Protein AF-A0AB33T495-F1 (afdb_monomer_lite)

Sequence (242 aa):
MSDLREGLLFPNLLTRSERRELDREPEPRFLYQSMGAGWQSTAIALLAAQGVIEKPRFAVCRGTGTVRKVGAPPQGVWARSYVGFSADEMGRISPSRVSYAFDTFPLVGRDQNGEVVPPDLSMSRHDCGEYNTRHGFPEVMKSACIGCPWHSDAEWIRIKQDERQWQQVVDLDRSIRNTPGLDNEAFLHKSRIPIEDVTFESADDVERPSCSPYGCRSGLDTDSVAPPSLFDDDWIDLEETA

Secondary structure (DSSP, 8-state):
--STTTSSS-TTPPPHHHHHHHTTSPPPSEEEEE---SHHHHHHHHHHHTTSSPPPSEEE----S------PPPTT--EEEE----GGGGGG----SSTTEEEEETTTTEETTS-B-SS-----HHHHHHHHHHTT---------TT-TT--HHHHHHHHTSHHHHHHHHHHHHHHTT-TT-SS---SSTT-S-TTTPPP--SS-------BTTB---S--GGG-PPPPTT-----------

Radius of gyration: 20.99 Å; chains: 1; bounding box: 47×60×54 Å

Structure (mmCIF, N/CA/C/O backbone):
data_AF-A0AB33T495-F1
#
_entry.id   AF-A0AB33T495-F1
#
loop_
_atom_site.group_PDB
_atom_site.id
_atom_site.type_symbol
_atom_site.label_atom_id
_atom_site.label_alt_id
_atom_site.label_comp_id
_atom_site.label_asym_id
_atom_site.label_entity_id
_atom_site.label_seq_id
_atom_site.pdbx_PDB_ins_code
_atom_site.Cartn_x
_atom_site.Cartn_y
_atom_site.Cartn_z
_atom_site.occupancy
_atom_site.B_iso_or_equiv
_atom_site.auth_seq_id
_atom_site.auth_comp_id
_atom_site.auth_asym_id
_atom_site.auth_atom_id
_atom_site.pdbx_PDB_model_num
ATOM 1 N N . MET A 1 1 ? -13.595 -21.031 19.836 1.00 42.34 1 MET A N 1
ATOM 2 C CA . MET A 1 1 ? -12.630 -19.903 19.877 1.00 42.34 1 MET A CA 1
ATOM 3 C C . MET A 1 1 ? -11.335 -20.310 20.601 1.00 42.34 1 MET A C 1
ATOM 5 O O . MET A 1 1 ? -10.799 -19.507 21.349 1.00 42.34 1 MET A O 1
ATOM 9 N N . SER A 1 2 ? -10.844 -21.544 20.406 1.00 42.00 2 SER A N 1
ATOM 10 C CA . SER A 1 2 ? -9.659 -22.079 21.113 1.00 42.00 2 SER A CA 1
ATOM 11 C C . SER A 1 2 ? -8.418 -22.190 20.219 1.00 42.00 2 SER A C 1
ATOM 13 O O . SER A 1 2 ? -7.329 -22.369 20.734 1.00 42.00 2 SER A O 1
ATOM 15 N N . ASP A 1 3 ? -8.570 -22.045 18.901 1.00 46.25 3 ASP A N 1
ATOM 16 C CA . ASP A 1 3 ? -7.532 -22.435 17.932 1.00 46.25 3 ASP A CA 1
ATOM 17 C C . ASP A 1 3 ? -6.619 -21.278 17.481 1.00 46.25 3 ASP A C 1
ATOM 19 O O . ASP A 1 3 ? -5.512 -21.490 17.008 1.00 46.25 3 ASP A O 1
ATOM 23 N N . LEU A 1 4 ? -7.048 -20.019 17.652 1.00 49.34 4 LEU A N 1
ATOM 24 C CA . LEU A 1 4 ? -6.297 -18.847 17.160 1.00 49.34 4 LEU A CA 1
ATOM 25 C C . LEU A 1 4 ? -5.090 -18.469 18.036 1.00 49.34 4 LEU A C 1
ATOM 27 O O . LEU A 1 4 ? -4.266 -17.663 17.617 1.00 49.34 4 LEU A O 1
ATOM 31 N N . ARG A 1 5 ? -5.001 -19.007 19.261 1.00 49.22 5 ARG A N 1
ATOM 32 C CA . ARG A 1 5 ? -3.935 -18.679 20.225 1.00 49.22 5 ARG A CA 1
ATOM 33 C C . ARG A 1 5 ? -2.809 -19.712 20.268 1.00 49.22 5 ARG A C 1
ATOM 35 O O . ARG A 1 5 ? -1.708 -19.356 20.668 1.00 49.22 5 ARG A O 1
ATOM 42 N N . GLU A 1 6 ? -3.059 -20.961 19.874 1.00 46.94 6 GLU A N 1
ATOM 43 C CA . GLU A 1 6 ? -2.109 -22.061 20.114 1.00 46.94 6 GLU A CA 1
ATOM 44 C C . GLU A 1 6 ? -1.103 -22.289 18.971 1.00 46.94 6 GLU A C 1
ATOM 46 O O . GLU A 1 6 ? -0.092 -22.957 19.167 1.00 46.94 6 GLU A O 1
ATOM 51 N N . GLY A 1 7 ? -1.295 -21.655 17.809 1.00 47.47 7 GLY A N 1
ATOM 52 C CA . GLY A 1 7 ? -0.350 -21.678 16.688 1.00 47.47 7 GLY A CA 1
ATOM 53 C C . GLY A 1 7 ? 0.390 -20.351 16.500 1.00 47.47 7 GLY A C 1
ATOM 54 O O . GLY A 1 7 ? 0.122 -19.666 15.522 1.00 47.47 7 GLY A O 1
ATOM 55 N N . LEU A 1 8 ? 1.255 -19.976 17.453 1.00 49.53 8 LEU A N 1
ATOM 56 C CA . LEU A 1 8 ? 2.288 -18.908 17.437 1.00 49.53 8 LEU A CA 1
ATOM 57 C C . LEU A 1 8 ? 2.390 -17.997 16.182 1.00 49.53 8 LEU A C 1
ATOM 59 O O . LEU A 1 8 ? 3.425 -17.946 15.523 1.00 49.53 8 LEU A O 1
ATOM 63 N N . LEU A 1 9 ? 1.351 -17.221 15.877 1.00 54.88 9 LEU A N 1
ATOM 64 C CA . LEU A 1 9 ? 1.445 -16.071 14.966 1.00 54.88 9 LEU A CA 1
ATOM 65 C C . LEU A 1 9 ? 1.107 -14.762 15.681 1.00 54.88 9 LEU A C 1
ATOM 67 O O . LEU A 1 9 ? 1.704 -13.737 15.386 1.00 54.88 9 LEU A O 1
ATOM 71 N N . PHE A 1 10 ? 0.212 -14.802 16.673 1.00 60.72 10 PHE A N 1
ATOM 72 C CA . PHE A 1 10 ? -0.240 -13.611 17.397 1.00 60.72 10 PHE A CA 1
ATOM 73 C C . PHE A 1 10 ? -0.257 -13.862 18.913 1.00 60.72 10 PHE A C 1
ATOM 75 O O . PHE A 1 10 ? -1.333 -14.010 19.502 1.00 60.72 10 PHE A O 1
ATOM 82 N N . PRO A 1 11 ? 0.919 -13.932 19.573 1.00 54.28 11 PRO A N 1
ATOM 83 C CA . PRO A 1 11 ? 1.002 -14.165 21.019 1.00 54.28 11 PRO A CA 1
ATOM 84 C C . PRO A 1 11 ? 0.310 -13.063 21.845 1.00 54.28 11 PRO A C 1
ATOM 86 O O . PRO A 1 11 ? -0.098 -13.316 22.975 1.00 54.28 11 PRO A O 1
ATOM 89 N N . ASN A 1 12 ? 0.103 -11.878 21.256 1.00 61.62 12 ASN A N 1
ATOM 90 C CA . ASN A 1 12 ? -0.454 -10.684 21.902 1.00 61.62 12 ASN A CA 1
ATOM 91 C C . ASN A 1 12 ? -1.895 -10.362 21.453 1.00 61.62 12 ASN A C 1
ATOM 93 O O . ASN A 1 12 ? -2.289 -9.202 21.342 1.00 61.62 12 ASN A O 1
ATOM 97 N N . LEU A 1 13 ? -2.696 -11.385 21.143 1.00 69.19 13 LEU A N 1
ATOM 98 C CA . LEU A 1 13 ? -4.107 -11.211 20.789 1.00 69.19 13 LEU A CA 1
ATOM 99 C C . LEU A 1 13 ? -4.915 -10.650 21.969 1.00 69.19 13 LEU A C 1
ATOM 101 O O . LEU A 1 13 ? -4.995 -11.282 23.027 1.00 69.19 13 LEU A O 1
ATOM 105 N N . LEU A 1 14 ? -5.597 -9.527 21.729 1.00 68.19 14 LEU A N 1
ATOM 106 C CA . LEU A 1 14 ? -6.443 -8.851 22.710 1.00 68.19 14 LEU A CA 1
ATOM 107 C C . LEU A 1 14 ? -7.395 -9.805 23.447 1.00 68.19 14 LEU A C 1
ATOM 109 O O . LEU A 1 14 ? -8.060 -10.677 22.873 1.00 68.19 14 LEU A O 1
ATOM 113 N N . THR A 1 15 ? -7.508 -9.592 24.748 1.00 72.50 15 THR A N 1
ATOM 114 C CA . THR A 1 15 ? -8.570 -10.119 25.595 1.00 72.50 15 THR A CA 1
ATOM 115 C C . THR A 1 15 ? -9.914 -9.463 25.259 1.00 72.50 15 THR A C 1
ATOM 117 O O . THR A 1 15 ? -10.008 -8.404 24.637 1.00 72.50 15 THR A O 1
ATOM 120 N N . ARG A 1 16 ? -11.013 -10.093 25.697 1.00 64.75 16 ARG A N 1
ATOM 121 C CA . ARG A 1 16 ? -12.366 -9.532 25.526 1.00 64.75 16 ARG A CA 1
ATOM 122 C C . ARG A 1 16 ? -12.553 -8.193 26.250 1.00 64.75 16 ARG A C 1
ATOM 124 O O . ARG A 1 16 ? -13.390 -7.408 25.819 1.00 64.75 16 ARG A O 1
ATOM 131 N N . SER A 1 17 ? -11.843 -7.964 27.354 1.00 67.44 17 SER A N 1
ATOM 132 C CA . SER A 1 17 ? -11.887 -6.707 28.110 1.00 67.44 17 SER A CA 1
ATOM 133 C C . SER A 1 17 ? -11.176 -5.585 27.368 1.00 67.44 17 SER A C 1
ATOM 135 O O . SER A 1 17 ? -11.784 -4.539 27.187 1.00 67.44 17 SER A O 1
ATOM 137 N N . GLU A 1 18 ? -9.968 -5.834 2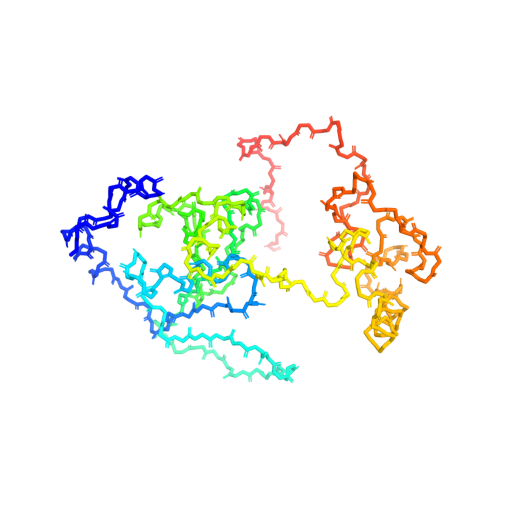6.856 1.00 70.25 18 GLU A N 1
ATOM 138 C CA . GLU A 1 18 ? -9.209 -4.836 26.086 1.00 70.25 18 GLU A CA 1
ATOM 139 C C . GLU A 1 18 ? -9.966 -4.424 24.814 1.00 70.25 18 GLU A C 1
ATOM 141 O O . GLU A 1 18 ? -10.027 -3.246 24.476 1.00 70.25 18 GLU A O 1
ATOM 146 N N . ARG A 1 19 ? -10.658 -5.368 24.157 1.00 67.25 19 ARG A N 1
ATOM 147 C CA . ARG A 1 19 ? -11.560 -5.043 23.037 1.00 67.25 19 ARG A CA 1
ATOM 148 C C . ARG A 1 19 ? -12.667 -4.064 23.407 1.00 67.25 19 ARG A C 1
ATOM 150 O O . ARG A 1 19 ? -12.904 -3.113 22.681 1.00 67.25 19 ARG A O 1
ATOM 157 N N . ARG A 1 20 ? -13.323 -4.281 24.549 1.00 64.31 20 ARG A N 1
ATOM 158 C CA . ARG A 1 20 ? -14.403 -3.402 25.019 1.00 64.31 20 ARG A CA 1
ATOM 159 C C . ARG A 1 20 ? -13.916 -2.007 25.402 1.00 64.31 20 ARG A C 1
ATOM 161 O O . ARG A 1 20 ? -14.738 -1.099 25.464 1.00 64.31 20 ARG A O 1
ATOM 168 N N . GLU A 1 21 ? -12.641 -1.851 25.749 1.00 66.69 21 GLU A N 1
ATOM 169 C CA . GLU A 1 21 ? -12.050 -0.541 26.032 1.00 66.69 21 GLU A CA 1
ATOM 170 C C . GLU A 1 21 ? -11.756 0.224 24.742 1.00 66.69 21 GLU A C 1
ATOM 172 O O . GLU A 1 21 ? -12.126 1.392 24.666 1.00 66.69 21 GLU A O 1
ATOM 177 N N . LEU A 1 22 ? -11.225 -0.444 23.711 1.00 62.78 22 LEU A N 1
ATOM 178 C CA . LEU A 1 22 ? -11.068 0.139 22.370 1.00 62.78 22 LEU A CA 1
ATOM 179 C C . LEU A 1 22 ? -12.414 0.555 21.753 1.00 62.78 22 LEU A C 1
ATOM 181 O O . LEU A 1 22 ? -12.508 1.629 21.170 1.00 62.78 22 LEU A O 1
ATOM 185 N N . ASP A 1 23 ? -13.482 -0.225 21.966 1.00 61.22 23 ASP A N 1
ATOM 186 C CA . ASP A 1 23 ? -14.845 0.109 21.509 1.00 61.22 23 ASP A CA 1
ATOM 187 C C . ASP A 1 23 ? -15.408 1.419 22.128 1.00 61.22 23 ASP A C 1
ATOM 189 O O . ASP A 1 23 ? -16.484 1.877 21.740 1.00 61.22 23 ASP A O 1
ATOM 193 N N . ARG A 1 24 ? -14.745 2.013 23.137 1.00 64.56 24 ARG A N 1
ATOM 194 C CA . ARG A 1 24 ? -15.162 3.287 23.763 1.00 64.56 24 ARG A CA 1
ATOM 195 C C . ARG A 1 24 ? -14.533 4.518 23.121 1.00 64.56 24 ARG A C 1
ATOM 197 O O . ARG A 1 24 ? -14.963 5.631 23.434 1.00 64.56 24 ARG A O 1
ATOM 204 N N . GLU A 1 25 ? -13.517 4.345 22.284 1.00 66.25 25 GLU A N 1
ATOM 205 C CA . GLU A 1 25 ? -12.904 5.456 21.568 1.00 66.25 25 GLU A CA 1
ATOM 206 C C . GLU A 1 25 ? -13.891 6.076 20.568 1.00 66.25 25 GLU A C 1
ATOM 208 O O . GLU A 1 25 ? -14.800 5.398 20.081 1.00 66.25 25 GLU A O 1
ATOM 213 N N . PRO A 1 26 ? -13.762 7.380 20.256 1.00 66.38 26 PRO A N 1
ATOM 214 C CA . PRO A 1 26 ? -14.581 7.993 19.222 1.00 66.38 26 PRO A CA 1
ATOM 215 C C . PRO A 1 26 ? -14.420 7.219 17.910 1.00 66.38 26 PRO A C 1
ATOM 217 O O . PRO A 1 26 ? -13.325 7.092 17.371 1.00 66.38 26 PRO A O 1
ATOM 220 N N . GLU A 1 27 ? -15.531 6.695 17.403 1.00 68.19 27 GLU A N 1
ATOM 221 C CA . GLU A 1 27 ? -15.542 5.843 16.220 1.00 68.19 27 GLU A CA 1
ATOM 222 C C . GLU A 1 27 ? -15.464 6.660 14.922 1.00 68.19 27 GLU A C 1
ATOM 224 O O . GLU A 1 27 ? -16.145 7.687 14.785 1.00 68.19 27 GLU A O 1
ATOM 229 N N . PRO A 1 28 ? -14.705 6.192 13.915 1.00 77.88 28 PRO A N 1
ATOM 230 C CA . PRO A 1 28 ? -14.766 6.785 12.593 1.00 77.88 28 PRO A CA 1
ATOM 231 C C . PRO A 1 28 ? -16.162 6.600 12.003 1.00 77.88 28 PRO A C 1
ATOM 233 O O . PRO A 1 28 ? -16.794 5.542 12.113 1.00 77.88 28 PRO A O 1
ATOM 236 N N . ARG A 1 29 ? -16.630 7.603 11.252 1.00 78.06 29 ARG A N 1
ATOM 237 C CA . ARG A 1 29 ? -17.853 7.417 10.459 1.00 78.06 29 ARG A CA 1
ATOM 238 C C . ARG A 1 29 ? -17.637 6.345 9.390 1.00 78.06 29 ARG A C 1
ATOM 240 O O . ARG A 1 29 ? -18.539 5.555 9.108 1.00 78.06 29 ARG A O 1
ATOM 247 N N . PHE A 1 30 ? -16.430 6.299 8.833 1.00 81.19 30 PHE A N 1
ATOM 248 C CA . PHE A 1 30 ? -16.035 5.350 7.802 1.00 81.19 30 PHE A CA 1
ATOM 249 C C . PHE A 1 30 ? -14.740 4.651 8.207 1.00 81.19 30 PHE A C 1
ATOM 251 O O . PHE A 1 30 ? -13.707 5.303 8.285 1.00 81.19 30 PHE A O 1
ATOM 258 N N . LEU A 1 31 ? -14.788 3.336 8.420 1.00 83.62 31 LEU A N 1
ATOM 259 C CA . LEU A 1 31 ? -13.595 2.493 8.409 1.00 83.62 31 LEU A CA 1
ATOM 260 C C . LEU A 1 31 ? -13.515 1.814 7.048 1.00 83.62 31 LEU A C 1
ATOM 262 O O . LEU A 1 31 ? -14.438 1.081 6.670 1.00 83.62 31 LEU A O 1
ATOM 266 N N . TYR A 1 32 ? -12.433 2.059 6.319 1.00 87.25 32 TYR A N 1
ATOM 267 C CA . TYR A 1 32 ? -12.223 1.457 5.014 1.00 87.25 32 TYR A CA 1
ATOM 268 C C . TYR A 1 32 ? -10.844 0.826 4.877 1.00 87.25 32 TYR A C 1
ATOM 270 O O . TYR A 1 32 ? -9.890 1.214 5.540 1.00 87.25 32 TYR A O 1
ATOM 278 N N . GLN A 1 33 ? -10.752 -0.158 3.990 1.00 82.69 33 GLN A N 1
ATOM 279 C CA . GLN A 1 33 ? -9.495 -0.777 3.598 1.00 82.69 33 GLN A CA 1
ATOM 280 C C . GLN A 1 33 ? -9.180 -0.426 2.144 1.00 82.69 33 GLN A C 1
ATOM 282 O O . GLN A 1 33 ? -10.019 -0.612 1.254 1.00 82.69 33 GLN A O 1
ATOM 287 N N . SER A 1 34 ? -7.958 0.050 1.899 1.00 73.00 34 SER A N 1
ATOM 288 C CA . SER A 1 34 ? -7.421 0.154 0.541 1.00 73.00 34 SER A CA 1
ATOM 289 C C . SER A 1 34 ? -6.997 -1.234 0.053 1.00 73.00 34 SER A C 1
ATOM 291 O O . SER A 1 34 ? -6.164 -1.894 0.678 1.00 73.00 34 SER A O 1
ATOM 293 N N . MET A 1 35 ? -7.587 -1.703 -1.048 1.00 69.69 35 MET A N 1
ATOM 294 C CA . MET A 1 35 ? -7.341 -3.041 -1.585 1.00 69.69 35 MET A CA 1
ATOM 295 C C . MET A 1 35 ? -6.572 -2.963 -2.905 1.00 69.69 35 MET A C 1
ATOM 297 O O . MET A 1 35 ? -7.146 -2.705 -3.962 1.00 69.69 35 MET A O 1
ATOM 301 N N . GLY A 1 36 ? -5.269 -3.247 -2.843 1.00 65.38 36 GLY A N 1
ATOM 302 C CA . GLY A 1 36 ? -4.426 -3.471 -4.023 1.00 65.38 36 GLY A CA 1
ATOM 303 C C . GLY A 1 36 ? -4.445 -4.919 -4.535 1.00 65.38 36 GLY A C 1
ATOM 304 O O . GLY A 1 36 ? -3.927 -5.177 -5.615 1.00 65.38 36 GLY A O 1
ATOM 305 N N . ALA A 1 37 ? -5.034 -5.855 -3.775 1.00 63.69 37 ALA A N 1
ATOM 306 C CA . ALA A 1 37 ? -4.973 -7.310 -3.993 1.00 63.69 37 ALA A CA 1
ATOM 307 C C . ALA A 1 37 ? -3.557 -7.921 -3.890 1.00 63.69 37 ALA A C 1
ATOM 309 O O . ALA A 1 37 ? -3.298 -8.993 -4.426 1.00 63.69 37 ALA A O 1
ATOM 310 N N . GLY A 1 38 ? -2.653 -7.253 -3.167 1.00 78.31 38 GLY A N 1
ATOM 311 C CA . GLY A 1 38 ? -1.322 -7.758 -2.826 1.00 78.31 38 GLY A CA 1
ATOM 312 C C . GLY A 1 38 ? -1.309 -8.567 -1.528 1.00 78.31 38 GLY A C 1
ATOM 313 O O . GLY A 1 38 ? -2.314 -8.622 -0.807 1.00 78.31 38 GLY A O 1
ATOM 314 N N . TRP A 1 39 ? -0.152 -9.160 -1.204 1.00 83.69 39 TRP A N 1
ATOM 315 C CA . TRP A 1 39 ? 0.058 -9.977 0.002 1.00 83.69 39 TRP A CA 1
ATOM 316 C C . TRP A 1 39 ? -0.450 -9.298 1.278 1.00 83.69 39 TRP A C 1
ATOM 318 O O . TRP A 1 39 ? -1.238 -9.877 2.019 1.00 83.69 39 TRP A O 1
ATOM 328 N N . GLN A 1 40 ? -0.070 -8.041 1.494 1.00 89.19 40 GLN A N 1
ATOM 329 C CA . GLN A 1 40 ? -0.407 -7.293 2.706 1.00 89.19 40 GLN A CA 1
ATOM 330 C C . GLN A 1 40 ? -1.907 -6.978 2.802 1.00 89.19 40 GLN A C 1
ATOM 332 O O . GLN A 1 40 ? -2.535 -7.227 3.828 1.00 89.19 40 GLN A O 1
ATOM 337 N N . SER A 1 41 ? -2.530 -6.498 1.718 1.00 88.50 41 SER A N 1
ATOM 338 C CA . SER A 1 41 ? -3.979 -6.236 1.715 1.00 88.50 41 SER A CA 1
ATOM 339 C C . SER A 1 41 ? -4.805 -7.514 1.904 1.00 88.50 41 SER A C 1
ATOM 341 O O . SER A 1 41 ? -5.843 -7.486 2.563 1.00 88.50 41 SER A O 1
ATOM 343 N N . THR A 1 42 ? -4.327 -8.643 1.374 1.00 87.69 42 THR A N 1
ATOM 344 C CA . THR A 1 42 ? -4.974 -9.947 1.567 1.00 87.69 42 THR A CA 1
ATOM 345 C C . THR A 1 42 ? -4.849 -10.409 3.017 1.00 87.69 42 THR A C 1
ATOM 347 O O . THR A 1 42 ? -5.846 -10.832 3.598 1.00 87.69 42 THR A O 1
ATOM 350 N N . ALA A 1 43 ? -3.681 -10.221 3.640 1.00 91.25 43 ALA A N 1
ATOM 351 C CA . ALA A 1 43 ? -3.474 -10.543 5.049 1.00 91.25 43 ALA A CA 1
ATOM 352 C C . ALA A 1 43 ? -4.419 -9.739 5.955 1.00 91.25 43 ALA A C 1
ATOM 354 O O . ALA A 1 43 ? -5.120 -10.328 6.773 1.00 91.25 43 ALA A O 1
ATOM 355 N N . ILE A 1 44 ? -4.535 -8.420 5.752 1.00 91.44 44 ILE A N 1
ATOM 356 C CA . ILE A 1 44 ? -5.498 -7.576 6.488 1.00 91.44 44 ILE A CA 1
ATOM 357 C C . ILE A 1 44 ? -6.935 -8.081 6.295 1.00 91.44 44 ILE A C 1
ATOM 359 O O . ILE A 1 44 ? -7.688 -8.174 7.264 1.00 91.44 44 ILE A O 1
ATOM 363 N N . ALA A 1 45 ? -7.323 -8.451 5.071 1.00 89.44 45 ALA A N 1
ATOM 364 C CA . ALA A 1 45 ? -8.671 -8.952 4.801 1.00 89.44 45 ALA A CA 1
ATOM 365 C C . ALA A 1 45 ? -8.957 -10.277 5.536 1.00 89.44 45 ALA A C 1
ATOM 367 O O . ALA A 1 45 ? -10.040 -10.448 6.100 1.00 89.44 45 ALA A O 1
ATOM 368 N N . LEU A 1 46 ? -7.985 -11.192 5.574 1.00 90.00 46 LEU A N 1
ATOM 369 C CA . LEU A 1 46 ? -8.076 -12.455 6.310 1.00 90.00 46 LEU A CA 1
ATOM 370 C C . LEU A 1 46 ? -8.122 -12.233 7.828 1.00 90.00 46 LEU A C 1
ATOM 372 O O . LEU A 1 46 ? -8.994 -12.792 8.495 1.00 90.00 46 LEU A O 1
ATOM 376 N N . LEU A 1 47 ? -7.268 -11.356 8.360 1.00 91.75 47 LEU A N 1
ATOM 377 C CA . LEU A 1 47 ? -7.264 -10.967 9.774 1.00 91.75 47 LEU A CA 1
ATOM 378 C C . LEU A 1 47 ? -8.617 -10.381 10.193 1.00 91.75 47 LEU A C 1
ATOM 380 O O . LEU A 1 47 ? -9.163 -10.746 11.235 1.00 91.75 47 LEU A O 1
ATOM 384 N N . ALA A 1 48 ? -9.195 -9.509 9.365 1.00 90.38 48 ALA A N 1
ATOM 385 C CA . ALA A 1 48 ? -10.520 -8.942 9.590 1.00 90.38 48 ALA A CA 1
ATOM 386 C C . ALA A 1 48 ? -11.628 -10.007 9.510 1.00 90.38 48 ALA A C 1
ATOM 388 O O . ALA A 1 48 ? -12.541 -10.017 10.337 1.00 90.38 48 ALA A O 1
ATOM 389 N N . ALA A 1 49 ? -11.552 -10.933 8.548 1.00 86.75 49 ALA A N 1
ATOM 390 C CA . ALA A 1 49 ? -12.523 -12.019 8.394 1.00 86.75 49 ALA A CA 1
ATOM 391 C C . ALA A 1 49 ? -12.513 -12.996 9.582 1.00 86.75 49 ALA A C 1
ATOM 393 O O . ALA A 1 49 ? -13.565 -13.494 9.981 1.00 86.75 49 ALA A O 1
ATOM 394 N N . GLN A 1 50 ? -11.343 -13.225 10.179 1.00 87.06 50 GLN A N 1
ATOM 395 C CA . GLN A 1 50 ? -11.173 -14.020 11.399 1.00 87.06 50 GLN A CA 1
ATOM 396 C C . GLN A 1 50 ? -11.490 -13.236 12.675 1.00 87.06 50 GLN A C 1
ATOM 398 O O . GLN A 1 50 ? -11.501 -13.797 13.772 1.00 87.06 50 GLN A O 1
ATOM 403 N N . GLY A 1 51 ? -11.751 -11.935 12.536 1.00 86.00 51 GLY A N 1
ATOM 404 C CA . GLY A 1 51 ? -12.014 -11.036 13.640 1.00 86.00 51 GLY A CA 1
ATOM 405 C C . GLY A 1 51 ? -10.812 -10.872 14.555 1.00 86.00 51 GLY A C 1
ATOM 406 O O . GLY A 1 51 ? -11.033 -10.737 15.752 1.00 86.00 51 GLY A O 1
ATOM 407 N N . VAL A 1 52 ? -9.577 -10.914 14.037 1.00 87.19 52 VAL A N 1
ATOM 408 C CA . VAL A 1 52 ? -8.332 -10.550 14.747 1.00 87.19 52 VAL A CA 1
ATOM 409 C C . VAL A 1 52 ? -8.215 -9.029 14.873 1.00 87.19 52 VAL A C 1
ATOM 411 O O . VAL A 1 52 ? -7.914 -8.530 15.956 1.00 87.19 52 VAL A O 1
ATOM 414 N N . ILE A 1 53 ? -8.559 -8.311 13.805 1.00 88.69 53 ILE A N 1
ATOM 415 C CA . ILE A 1 53 ? -8.697 -6.848 13.762 1.00 88.69 53 ILE A CA 1
ATOM 416 C C . ILE A 1 53 ? -10.162 -6.455 13.521 1.00 88.69 53 ILE A C 1
ATOM 418 O O . ILE A 1 53 ? -10.991 -7.314 13.199 1.00 88.69 53 ILE A O 1
ATOM 422 N N . GLU A 1 54 ? -10.490 -5.171 13.689 1.00 87.62 54 GLU A N 1
ATOM 423 C CA . GLU A 1 54 ? -11.821 -4.647 13.365 1.00 87.62 54 GLU A CA 1
ATOM 424 C C . GLU A 1 54 ? -12.132 -4.889 11.882 1.00 87.62 54 GLU A C 1
ATOM 426 O O . GLU A 1 54 ? -11.277 -4.752 11.006 1.00 87.62 54 GLU A O 1
ATOM 431 N N . LYS A 1 55 ? -13.369 -5.279 11.574 1.00 87.81 55 LYS A N 1
ATOM 432 C CA . LYS A 1 55 ? -13.763 -5.505 10.188 1.00 87.81 55 LYS A CA 1
ATOM 433 C C . LYS A 1 55 ? -14.027 -4.159 9.504 1.00 87.81 55 LYS A C 1
ATOM 435 O O . LYS A 1 55 ? -14.940 -3.454 9.935 1.00 87.81 55 LYS A O 1
ATOM 440 N N . PRO A 1 56 ? -13.330 -3.822 8.402 1.00 86.69 56 PRO A N 1
ATOM 441 C CA . PRO A 1 56 ? -13.620 -2.598 7.675 1.00 86.69 56 PRO A CA 1
ATOM 442 C C . PRO A 1 56 ? -15.046 -2.622 7.119 1.00 86.69 56 PRO A C 1
ATOM 444 O O . PRO A 1 56 ? -15.531 -3.644 6.625 1.00 86.69 56 PRO A O 1
ATOM 447 N N . ARG A 1 57 ? -15.729 -1.476 7.199 1.00 85.06 57 ARG A N 1
ATOM 448 C CA . ARG A 1 57 ? -17.103 -1.309 6.694 1.00 85.06 57 ARG A CA 1
ATOM 449 C C . ARG A 1 57 ? -17.130 -1.202 5.174 1.00 85.06 57 ARG A C 1
ATOM 451 O O . ARG A 1 57 ? -18.105 -1.603 4.544 1.00 85.06 57 ARG A O 1
ATOM 458 N N . PHE A 1 58 ? -16.057 -0.668 4.598 1.00 83.00 58 PHE A N 1
ATOM 459 C CA . PHE A 1 58 ? -15.908 -0.460 3.164 1.00 83.00 58 PHE A CA 1
ATOM 460 C C . PHE A 1 58 ? -14.559 -1.001 2.686 1.00 83.00 58 PHE A C 1
ATOM 462 O O . PHE A 1 58 ? -13.553 -0.902 3.382 1.00 83.00 58 PHE A O 1
ATOM 469 N N . ALA A 1 59 ? -14.522 -1.541 1.475 1.00 78.19 59 ALA A N 1
ATOM 470 C CA . ALA A 1 59 ? -13.283 -1.883 0.789 1.00 78.19 59 ALA A CA 1
ATOM 471 C C . ALA A 1 59 ? -13.260 -1.129 -0.539 1.00 78.19 59 ALA A C 1
ATOM 473 O O . ALA A 1 59 ? -14.231 -1.182 -1.298 1.00 78.19 59 ALA A O 1
ATOM 474 N N . VAL A 1 60 ? -12.178 -0.401 -0.804 1.00 71.31 60 VAL A N 1
ATOM 475 C CA . VAL A 1 60 ? -12.018 0.346 -2.053 1.00 71.31 60 VAL A CA 1
ATOM 476 C C . VAL A 1 60 ? -11.145 -0.479 -2.990 1.00 71.31 60 VAL A C 1
ATOM 478 O O . VAL A 1 60 ? -9.944 -0.615 -2.769 1.00 71.31 60 VAL A O 1
ATOM 481 N N . CYS A 1 61 ? -11.765 -1.022 -4.039 1.00 64.62 61 CYS A N 1
ATOM 482 C CA . CYS A 1 61 ? -11.109 -1.773 -5.108 1.00 64.62 61 CYS A CA 1
ATOM 483 C C . CYS A 1 61 ? -11.349 -1.050 -6.439 1.00 64.62 61 CYS A C 1
ATOM 485 O O . CYS A 1 61 ? -12.497 -0.750 -6.752 1.00 64.62 61 CYS A O 1
ATOM 487 N N . ARG A 1 62 ? -10.297 -0.839 -7.244 1.00 58.50 62 ARG A N 1
ATOM 488 C CA . ARG A 1 62 ? -10.360 -0.268 -8.609 1.00 58.50 62 ARG A CA 1
ATOM 489 C C . ARG A 1 62 ? -11.050 1.105 -8.713 1.00 58.50 62 ARG A C 1
ATOM 491 O O . ARG A 1 62 ? -12.260 1.211 -8.894 1.00 58.50 62 ARG A O 1
ATOM 498 N N . GLY A 1 63 ? -10.254 2.174 -8.713 1.00 61.22 63 GLY A N 1
ATOM 499 C CA . GLY A 1 63 ? -10.737 3.504 -9.094 1.00 61.22 63 GLY A CA 1
ATOM 500 C C . GLY A 1 63 ? -11.048 3.596 -10.593 1.00 61.22 63 GLY A C 1
ATOM 501 O O . GLY A 1 63 ? -10.360 3.000 -11.416 1.00 61.22 63 GLY A O 1
ATOM 502 N N . THR A 1 64 ? -12.052 4.388 -10.966 1.00 64.94 64 THR A N 1
ATOM 503 C CA . THR A 1 64 ? -12.396 4.681 -12.374 1.00 64.94 64 THR A CA 1
ATOM 504 C C . THR A 1 64 ? -11.484 5.740 -13.011 1.00 64.94 64 THR A C 1
ATOM 506 O O . THR A 1 64 ? -11.760 6.212 -14.110 1.00 64.94 64 THR A O 1
ATOM 509 N N . GLY A 1 65 ? -10.439 6.186 -12.301 1.00 61.19 65 GLY A N 1
ATOM 510 C CA . GLY A 1 65 ? -9.527 7.255 -12.729 1.00 61.19 65 GLY A CA 1
ATOM 511 C C . GLY A 1 65 ? -10.151 8.656 -12.778 1.00 61.19 65 GLY A C 1
ATOM 512 O O . GLY A 1 65 ? -9.460 9.627 -13.063 1.00 61.19 65 GLY A O 1
ATOM 513 N N . THR A 1 66 ? -11.448 8.797 -12.486 1.00 67.00 66 THR A N 1
ATOM 514 C CA . THR A 1 66 ? -12.131 10.094 -12.501 1.00 67.00 66 THR A CA 1
ATOM 515 C C . THR A 1 66 ? -12.030 10.758 -11.133 1.00 67.00 66 THR A C 1
ATOM 517 O O . THR A 1 66 ? -12.660 10.313 -10.175 1.00 67.00 66 THR A O 1
ATOM 520 N N . VAL A 1 67 ? -11.283 11.858 -11.048 1.00 70.50 67 VAL A N 1
ATOM 521 C CA . VAL A 1 67 ? -11.188 12.674 -9.831 1.00 70.50 67 VAL A CA 1
ATOM 522 C C . VAL A 1 67 ? -12.176 13.834 -9.924 1.00 70.50 67 VAL A C 1
ATOM 524 O O . VAL A 1 67 ? -12.182 14.583 -10.900 1.00 70.50 67 VAL A O 1
ATOM 527 N N . ARG A 1 68 ? -13.027 13.998 -8.907 1.00 73.31 68 ARG A N 1
ATOM 528 C CA . ARG A 1 68 ? -13.932 15.150 -8.779 1.00 73.31 68 ARG A CA 1
ATOM 529 C C . ARG A 1 68 ? -13.804 15.754 -7.391 1.00 73.31 68 ARG A C 1
ATOM 531 O O . ARG A 1 68 ? -13.817 15.034 -6.396 1.00 73.31 68 ARG A O 1
ATOM 538 N N . LYS A 1 69 ? -13.728 17.083 -7.321 1.00 75.06 69 LYS A N 1
ATOM 539 C CA . LYS A 1 69 ? -13.766 17.806 -6.048 1.00 75.06 69 LYS A CA 1
ATOM 540 C C . LYS A 1 69 ? -15.196 17.772 -5.508 1.00 75.06 69 LYS A C 1
ATOM 542 O O . LYS A 1 69 ? -16.103 18.308 -6.135 1.00 75.06 69 LYS A O 1
ATOM 547 N N . VAL A 1 70 ? -15.380 17.128 -4.360 1.00 72.06 70 VAL A N 1
ATOM 548 C CA . VAL A 1 70 ? -16.694 16.887 -3.730 1.00 72.06 70 VAL A CA 1
ATOM 549 C C . VAL A 1 70 ? -17.017 17.847 -2.575 1.00 72.06 70 VAL A C 1
ATOM 551 O O . VAL A 1 70 ? -18.094 17.762 -1.997 1.00 72.06 70 VAL A O 1
ATOM 554 N N . GLY A 1 71 ? -16.135 18.808 -2.283 1.00 78.31 71 GLY A N 1
ATOM 555 C CA . GLY A 1 71 ? -16.307 19.782 -1.197 1.00 78.31 71 GLY A CA 1
ATOM 556 C C . GLY A 1 71 ? -15.610 19.365 0.101 1.00 78.31 71 GLY A C 1
ATOM 557 O O . GLY A 1 71 ? -14.838 18.408 0.114 1.00 78.31 71 GLY A O 1
ATOM 558 N N . ALA A 1 72 ? -15.840 20.128 1.172 1.00 79.62 72 ALA A N 1
ATOM 559 C CA . ALA A 1 72 ? -15.313 19.823 2.501 1.00 79.62 72 ALA A CA 1
ATOM 560 C C . ALA A 1 72 ? -16.225 18.814 3.229 1.00 79.62 72 ALA A C 1
ATOM 562 O O . ALA A 1 72 ? -17.446 18.868 3.056 1.00 79.62 72 ALA A O 1
ATOM 563 N N . PRO A 1 73 ? -15.666 17.906 4.045 1.00 81.62 73 PRO A N 1
ATOM 564 C CA . PRO A 1 73 ? -16.468 17.001 4.861 1.00 81.62 73 PRO A CA 1
ATOM 565 C C . PRO A 1 73 ? -17.248 17.774 5.940 1.00 81.62 73 PRO A C 1
ATOM 567 O O . PRO A 1 73 ? -16.816 18.851 6.359 1.00 81.62 73 PRO A O 1
ATOM 570 N N . PRO A 1 74 ? -18.382 17.234 6.428 1.00 84.44 74 PRO A N 1
ATOM 571 C CA . PRO A 1 74 ? -19.094 17.823 7.557 1.00 84.44 74 PRO A CA 1
ATOM 572 C C . PRO A 1 74 ? -18.209 17.906 8.808 1.00 84.44 74 PRO A C 1
ATOM 574 O O . PRO A 1 74 ? -17.344 17.058 9.029 1.00 84.44 74 PRO A O 1
ATOM 577 N N . GLN A 1 75 ? -18.461 18.900 9.661 1.00 82.69 75 GLN A N 1
ATOM 578 C CA . GLN A 1 75 ? -17.707 19.086 10.901 1.00 82.69 75 GLN A CA 1
ATOM 579 C C . GLN A 1 75 ? -17.790 17.841 11.801 1.00 82.69 75 GLN A C 1
ATOM 581 O O . GLN A 1 75 ? -18.864 17.272 11.993 1.00 82.69 75 GLN A O 1
ATOM 586 N N . GLY A 1 76 ? -16.644 17.422 12.347 1.00 82.00 76 GLY A N 1
ATOM 587 C CA . GLY A 1 76 ? -16.534 16.256 13.233 1.00 82.00 76 GLY A CA 1
ATOM 588 C C . GLY A 1 76 ? -16.636 14.899 12.528 1.00 82.00 76 GLY A C 1
ATOM 589 O O . GLY A 1 76 ? -16.557 13.867 13.188 1.00 82.00 76 GLY A O 1
ATOM 590 N N . VAL A 1 77 ? -16.799 14.872 11.201 1.00 84.81 77 VAL A N 1
ATOM 591 C CA . VAL A 1 77 ? -16.824 13.631 10.422 1.00 84.81 77 VAL A CA 1
ATOM 592 C C . VAL A 1 77 ? -15.432 13.324 9.891 1.00 84.81 77 VAL A C 1
ATOM 594 O O . VAL A 1 77 ? -14.830 14.139 9.196 1.00 84.81 77 VAL A O 1
ATOM 597 N N . TRP A 1 78 ? -14.964 12.110 10.165 1.00 87.38 78 TRP A N 1
ATOM 598 C CA . TRP A 1 78 ? -13.671 11.614 9.711 1.00 87.38 78 TRP A CA 1
ATOM 599 C C . TRP A 1 78 ? -13.751 10.135 9.311 1.00 87.38 78 TRP A C 1
ATOM 601 O O . TRP A 1 78 ? -14.735 9.435 9.597 1.00 87.38 78 TRP A O 1
ATOM 611 N N . ALA A 1 79 ? -12.723 9.679 8.603 1.00 89.06 79 ALA A N 1
ATOM 612 C CA . ALA A 1 79 ? -12.569 8.323 8.112 1.00 89.06 79 ALA A CA 1
ATOM 613 C C . ALA A 1 79 ? -11.239 7.726 8.581 1.00 89.06 79 ALA A C 1
ATOM 615 O O . ALA A 1 79 ? -10.198 8.375 8.492 1.00 89.06 79 ALA A O 1
ATOM 616 N N . ARG A 1 80 ? -11.283 6.471 9.028 1.00 90.75 80 ARG A N 1
ATOM 617 C CA . ARG A 1 80 ? -10.109 5.650 9.318 1.00 90.75 80 ARG A CA 1
ATOM 618 C C . ARG A 1 80 ? -9.801 4.764 8.114 1.00 90.75 80 ARG A C 1
ATOM 620 O O . ARG A 1 80 ? -10.711 4.134 7.569 1.00 90.75 80 ARG A O 1
ATOM 627 N N . SER A 1 81 ? -8.536 4.697 7.726 1.00 89.69 81 SER A N 1
ATOM 628 C CA . SER A 1 81 ? -8.051 3.834 6.648 1.00 89.69 81 SER A CA 1
ATOM 629 C C . SER A 1 81 ? -7.147 2.739 7.198 1.00 89.69 81 SER A C 1
ATOM 631 O O . SER A 1 81 ? -6.251 3.023 7.991 1.00 89.69 81 SER A O 1
ATOM 633 N N . TYR A 1 82 ? -7.337 1.502 6.741 1.00 91.50 82 TYR A N 1
ATOM 634 C CA . TYR A 1 82 ? -6.314 0.464 6.836 1.00 91.50 82 TYR A CA 1
ATOM 635 C C . TYR A 1 82 ? -5.418 0.490 5.607 1.00 91.50 82 TYR A C 1
ATOM 637 O O . TYR A 1 82 ? -5.866 0.245 4.479 1.00 91.50 82 TYR A O 1
ATOM 645 N N . VAL A 1 83 ? -4.134 0.739 5.859 1.00 88.62 83 VAL A N 1
ATOM 646 C CA . VAL A 1 83 ? -3.075 0.751 4.854 1.00 88.62 83 VAL A CA 1
ATOM 647 C C . VAL A 1 83 ? -2.212 -0.497 5.019 1.00 88.62 83 VAL A C 1
ATOM 649 O O . VAL A 1 83 ? -1.765 -0.836 6.113 1.00 88.62 83 VAL A O 1
ATOM 652 N N . GLY A 1 84 ? -1.997 -1.209 3.913 1.00 88.81 84 GLY A N 1
ATOM 653 C CA . GLY A 1 84 ? -1.269 -2.477 3.877 1.00 88.81 84 GLY A CA 1
ATOM 654 C C . GLY A 1 84 ? 0.245 -2.323 3.801 1.00 88.81 84 GLY A C 1
ATOM 655 O O . GLY A 1 84 ? 0.830 -2.880 2.882 1.00 88.81 84 GLY A O 1
ATOM 656 N N . PHE A 1 85 ? 0.863 -1.594 4.730 1.00 89.44 85 PHE A N 1
ATOM 657 C CA . PHE A 1 85 ? 2.316 -1.647 4.930 1.00 89.44 85 PHE A CA 1
ATOM 658 C C . PHE A 1 85 ? 2.647 -2.660 6.014 1.00 89.44 85 PHE A C 1
ATOM 660 O O . PHE A 1 85 ? 1.944 -2.723 7.018 1.00 89.44 85 PHE A O 1
ATOM 667 N N . SER A 1 86 ? 3.687 -3.457 5.793 1.00 90.88 86 SER A N 1
ATOM 668 C CA . SER A 1 86 ? 4.223 -4.409 6.771 1.00 90.88 86 SER A CA 1
ATOM 669 C C . SER A 1 86 ? 5.293 -3.757 7.650 1.00 90.88 86 SER A C 1
ATOM 671 O O . SER A 1 86 ? 5.753 -2.654 7.362 1.00 90.88 86 SER A O 1
ATOM 673 N N . ALA A 1 87 ? 5.694 -4.424 8.732 1.00 89.44 87 ALA A N 1
ATOM 674 C CA . ALA A 1 87 ? 6.652 -3.892 9.705 1.00 89.44 87 ALA A CA 1
ATOM 675 C C . ALA A 1 87 ? 8.012 -3.504 9.083 1.00 89.44 87 ALA A C 1
ATOM 677 O O . ALA A 1 87 ? 8.601 -2.491 9.450 1.00 89.44 87 ALA A O 1
ATOM 678 N N . ASP A 1 88 ? 8.475 -4.250 8.080 1.00 88.56 88 ASP A N 1
ATOM 679 C CA . ASP A 1 88 ? 9.677 -3.965 7.282 1.00 88.56 88 ASP A CA 1
ATOM 680 C C . ASP A 1 88 ? 9.522 -2.762 6.326 1.00 88.56 88 ASP A C 1
ATOM 682 O O . ASP A 1 88 ? 10.502 -2.265 5.777 1.00 88.56 88 ASP A O 1
ATOM 686 N N . GLU A 1 89 ? 8.303 -2.242 6.166 1.00 84.81 89 GLU A N 1
ATOM 687 C CA . GLU A 1 89 ? 7.978 -1.050 5.380 1.00 84.81 89 GLU A CA 1
ATOM 688 C C . GLU A 1 89 ? 7.614 0.161 6.260 1.00 84.81 89 GLU A C 1
ATOM 690 O O . GLU A 1 89 ? 7.099 1.154 5.748 1.00 84.81 89 GLU A O 1
ATOM 695 N N . MET A 1 90 ? 7.900 0.125 7.568 1.00 84.31 90 MET A N 1
ATOM 696 C CA . MET A 1 90 ? 7.554 1.194 8.522 1.00 84.31 90 MET A CA 1
ATOM 697 C C . MET A 1 90 ? 8.038 2.588 8.081 1.00 84.31 90 MET A C 1
ATOM 699 O O . MET A 1 90 ? 7.336 3.575 8.281 1.00 84.31 90 MET A O 1
ATOM 703 N N . GLY A 1 91 ? 9.180 2.679 7.389 1.00 80.31 91 GLY A N 1
ATOM 704 C CA . GLY A 1 91 ? 9.689 3.936 6.821 1.00 80.31 91 GLY A CA 1
ATOM 705 C C . GLY A 1 91 ? 8.828 4.550 5.703 1.00 80.31 91 GLY A C 1
ATOM 706 O O . GLY A 1 91 ? 9.131 5.648 5.242 1.00 80.31 91 GLY A O 1
ATOM 707 N N . ARG A 1 92 ? 7.775 3.861 5.238 1.00 80.06 92 ARG A N 1
ATOM 708 C CA . ARG A 1 92 ? 6.786 4.376 4.273 1.00 80.06 92 ARG A CA 1
ATOM 709 C C . ARG A 1 92 ? 5.577 5.031 4.938 1.00 80.06 92 ARG A C 1
ATOM 711 O O . ARG A 1 92 ? 4.748 5.606 4.233 1.00 80.06 92 ARG A O 1
ATOM 718 N N . ILE A 1 93 ? 5.449 4.930 6.261 1.00 82.50 93 ILE A N 1
ATOM 719 C CA . ILE A 1 93 ? 4.361 5.575 6.994 1.00 82.50 93 ILE A CA 1
ATOM 720 C C . ILE A 1 93 ? 4.479 7.086 6.820 1.00 82.50 93 ILE A C 1
ATOM 722 O O . ILE A 1 93 ? 5.528 7.685 7.046 1.00 82.50 93 ILE A O 1
ATOM 726 N N . SER A 1 94 ? 3.377 7.704 6.414 1.00 80.75 94 SER A N 1
ATOM 727 C CA . SER A 1 94 ? 3.243 9.150 6.365 1.00 80.75 94 SER A CA 1
ATOM 728 C C . SER A 1 94 ? 1.868 9.509 6.911 1.00 80.75 94 SER A C 1
ATOM 730 O O . SER A 1 94 ? 0.885 8.902 6.476 1.00 80.75 94 SER A O 1
ATOM 732 N N . PRO A 1 95 ? 1.777 10.447 7.868 1.00 83.94 95 PRO A N 1
ATOM 733 C CA . PRO A 1 95 ? 0.496 10.839 8.415 1.00 83.94 95 PRO A CA 1
ATOM 734 C C . PRO A 1 95 ? -0.354 11.554 7.375 1.00 83.94 95 PRO A C 1
ATOM 736 O O . PRO A 1 95 ? 0.149 12.243 6.478 1.00 83.94 95 PRO A O 1
ATOM 739 N N . SER A 1 96 ? -1.671 11.415 7.517 1.00 83.69 96 SER A N 1
ATOM 740 C CA . SER A 1 96 ? -2.589 12.106 6.630 1.00 83.69 96 SER A CA 1
ATOM 741 C C . SER A 1 96 ? -2.444 13.622 6.768 1.00 83.69 96 SER A C 1
ATOM 743 O O . SER A 1 96 ? -2.405 14.173 7.866 1.00 83.69 96 SER A O 1
ATOM 745 N N . ARG A 1 97 ? -2.410 14.325 5.632 1.00 83.25 97 ARG A N 1
ATOM 746 C CA . ARG A 1 97 ? -2.285 15.796 5.583 1.00 83.25 97 ARG A CA 1
ATOM 747 C C . ARG A 1 97 ? -3.626 16.522 5.731 1.00 83.25 97 ARG A C 1
ATOM 749 O O . ARG A 1 97 ? -3.696 17.733 5.540 1.00 83.25 97 ARG A O 1
ATOM 756 N N . VAL A 1 98 ? -4.707 15.790 5.999 1.00 82.56 98 VAL A N 1
ATOM 757 C CA . VAL A 1 98 ? -6.069 16.324 6.090 1.00 82.56 98 VAL A CA 1
ATOM 758 C C . VAL A 1 98 ? -6.744 15.847 7.370 1.00 82.56 98 VAL A C 1
ATOM 760 O O . VAL A 1 98 ? -6.619 14.695 7.759 1.00 82.56 98 VAL A O 1
ATOM 763 N N . SER A 1 99 ? -7.520 16.721 8.008 1.00 82.00 99 SER A N 1
ATOM 764 C CA . SER A 1 99 ? -8.124 16.457 9.324 1.00 82.00 99 SER A CA 1
ATOM 765 C C . SER A 1 99 ? -9.225 15.392 9.333 1.00 82.00 99 SER A C 1
ATOM 767 O O . SER A 1 99 ? -9.628 14.927 10.394 1.00 82.00 99 SER A O 1
ATOM 769 N N . TYR A 1 100 ? -9.749 15.028 8.164 1.00 84.31 100 TYR A N 1
ATOM 770 C CA . TYR A 1 100 ? -10.850 14.076 8.025 1.00 84.31 100 TYR A CA 1
ATOM 771 C C . TYR A 1 100 ? -10.394 12.658 7.684 1.00 84.31 100 TYR A C 1
ATOM 773 O O . TYR A 1 100 ? -11.246 11.786 7.511 1.00 84.31 100 TYR A O 1
ATOM 781 N N . ALA A 1 101 ? -9.091 12.423 7.541 1.00 87.31 101 ALA A N 1
ATOM 782 C CA . ALA A 1 101 ? -8.537 11.109 7.264 1.00 87.31 101 ALA A CA 1
ATOM 783 C C . ALA A 1 101 ? -7.503 10.749 8.329 1.00 87.31 101 ALA A C 1
ATOM 785 O O . ALA A 1 101 ? -6.723 11.588 8.772 1.00 87.31 101 ALA A O 1
ATOM 786 N N . PHE A 1 102 ? -7.539 9.493 8.748 1.00 90.19 102 PHE A N 1
ATOM 787 C CA . PHE A 1 102 ? -6.657 8.958 9.765 1.00 90.19 102 PHE A CA 1
ATOM 788 C C . PHE A 1 102 ? -6.200 7.570 9.335 1.00 90.19 102 PHE A C 1
ATOM 790 O O . PHE A 1 102 ? -7.009 6.642 9.234 1.00 90.19 102 PHE A O 1
ATOM 797 N N . ASP A 1 103 ? -4.915 7.431 9.050 1.00 90.94 103 ASP A N 1
ATOM 798 C CA . ASP A 1 103 ? -4.359 6.180 8.561 1.00 90.94 103 ASP A CA 1
ATOM 799 C C . ASP A 1 103 ? -3.893 5.304 9.730 1.00 90.94 103 ASP A C 1
ATOM 801 O O . ASP A 1 103 ? -3.319 5.763 10.717 1.00 90.94 103 ASP A O 1
ATOM 805 N N . THR A 1 104 ? -4.177 4.012 9.622 1.00 92.19 104 THR A N 1
ATOM 806 C CA . THR A 1 104 ? -3.752 2.980 10.569 1.00 92.19 104 THR A CA 1
ATOM 807 C C . THR A 1 104 ? -3.102 1.842 9.796 1.00 92.19 104 THR A C 1
ATOM 809 O O . THR A 1 104 ? -3.529 1.508 8.685 1.00 92.19 104 THR A O 1
ATOM 812 N N . PHE A 1 105 ? -2.069 1.238 10.383 1.00 92.62 105 PHE A N 1
ATOM 813 C CA . PHE A 1 105 ? -1.201 0.260 9.731 1.00 92.62 105 PHE A CA 1
ATOM 814 C C . PHE A 1 105 ? -1.223 -1.047 10.534 1.00 92.62 105 PHE A C 1
ATOM 816 O O . PHE A 1 105 ? -0.286 -1.326 11.284 1.00 92.62 105 PHE A O 1
ATOM 823 N N . PRO A 1 106 ? -2.290 -1.867 10.413 1.00 92.44 106 PRO A N 1
ATOM 824 C CA . PRO A 1 106 ? -2.478 -3.036 11.270 1.00 92.44 106 PRO A CA 1
ATOM 825 C C . PRO A 1 106 ? -1.286 -3.992 11.276 1.00 92.44 106 PRO A C 1
ATOM 827 O O . PRO A 1 106 ? -0.909 -4.484 12.330 1.00 92.44 106 PRO A O 1
ATOM 830 N N . LEU A 1 107 ? -0.662 -4.224 10.118 1.00 93.06 107 LEU A N 1
ATOM 831 C CA . LEU A 1 107 ? 0.469 -5.149 10.001 1.00 93.06 107 LEU A CA 1
ATOM 832 C C . LEU A 1 107 ? 1.751 -4.585 10.629 1.00 93.06 107 LEU A C 1
ATOM 834 O O . LEU A 1 107 ? 2.562 -5.362 11.109 1.00 93.06 107 LEU A O 1
ATOM 838 N N . VAL A 1 108 ? 1.922 -3.259 10.675 1.00 93.25 108 VAL A N 1
ATOM 839 C CA . VAL A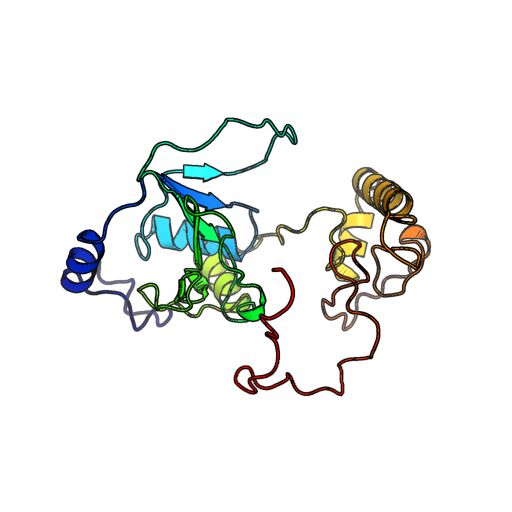 1 108 ? 2.996 -2.617 11.457 1.00 93.25 108 VAL A CA 1
ATOM 840 C C . VAL A 1 108 ? 2.673 -2.654 12.954 1.00 93.25 108 VAL A C 1
ATOM 842 O O . VAL A 1 108 ? 3.575 -2.623 13.780 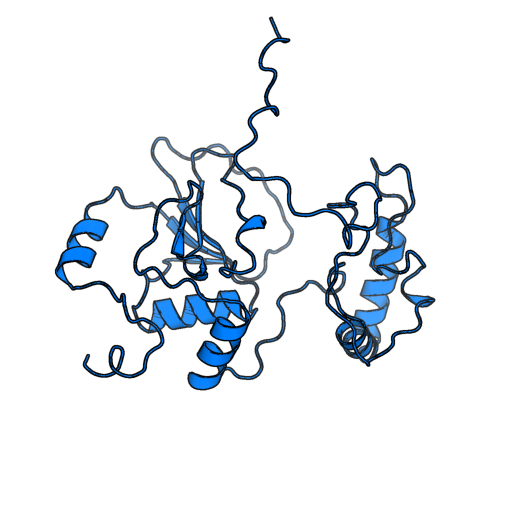1.00 93.25 108 VAL A O 1
ATOM 845 N N . GLY A 1 109 ? 1.388 -2.717 13.313 1.00 90.88 109 GLY A N 1
ATOM 846 C CA . GLY A 1 109 ? 0.920 -2.589 14.692 1.00 90.88 109 GLY A CA 1
ATOM 847 C C . GLY A 1 109 ? 0.935 -1.142 15.184 1.00 90.88 109 GLY A C 1
ATOM 848 O O . GLY A 1 109 ? 1.025 -0.915 16.391 1.00 90.88 109 GLY A O 1
ATOM 849 N N . ARG A 1 110 ? 0.898 -0.158 14.273 1.00 91.88 110 ARG A N 1
ATOM 850 C CA . ARG A 1 110 ? 0.972 1.276 14.593 1.00 91.88 110 ARG A CA 1
ATOM 851 C C . ARG A 1 110 ? -0.071 2.100 13.842 1.00 91.88 110 ARG A C 1
ATOM 853 O O . ARG A 1 110 ? -0.535 1.699 12.771 1.00 91.88 110 ARG A O 1
ATOM 860 N N . ASP A 1 111 ? -0.444 3.249 14.389 1.00 91.31 111 ASP A N 1
ATOM 861 C CA . ASP A 1 111 ? -1.214 4.269 13.679 1.00 91.31 111 ASP A CA 1
ATOM 862 C C . ASP A 1 111 ? -0.301 5.320 13.025 1.00 91.31 111 ASP A C 1
ATOM 864 O O . ASP A 1 111 ? 0.925 5.237 13.097 1.00 91.31 111 ASP A O 1
ATOM 868 N N . GLN A 1 112 ? -0.893 6.305 12.348 1.00 87.31 112 GLN A N 1
ATOM 869 C CA . GLN A 1 112 ? -0.149 7.387 11.701 1.00 87.31 112 GLN A CA 1
ATOM 870 C C . GLN A 1 112 ? 0.670 8.283 12.641 1.00 87.31 112 GLN A C 1
ATOM 872 O O . GLN A 1 112 ? 1.552 8.991 12.159 1.00 87.31 112 GLN A O 1
ATOM 877 N N . ASN A 1 113 ? 0.388 8.268 13.945 1.00 88.69 113 ASN A N 1
ATOM 878 C CA . ASN A 1 113 ? 1.150 8.994 14.959 1.00 88.69 113 ASN A CA 1
ATOM 879 C C . ASN A 1 113 ? 2.238 8.114 15.597 1.00 88.69 113 ASN A C 1
ATOM 881 O O . ASN A 1 113 ? 3.008 8.600 16.419 1.00 88.69 113 ASN A O 1
ATOM 885 N N . GLY A 1 114 ? 2.318 6.833 15.222 1.00 87.56 114 GLY A N 1
ATOM 886 C CA . GLY A 1 114 ? 3.232 5.870 15.828 1.00 87.56 114 GLY A CA 1
ATOM 887 C C . GLY A 1 114 ? 2.704 5.253 17.124 1.00 87.56 114 GLY A C 1
ATOM 888 O O . GLY A 1 114 ? 3.458 4.556 17.802 1.00 87.56 114 GLY A O 1
ATOM 889 N N . GLU A 1 115 ? 1.428 5.456 17.457 1.00 89.25 115 GLU A N 1
ATOM 890 C CA . GLU A 1 115 ? 0.801 4.809 18.609 1.00 89.25 115 GLU A CA 1
ATOM 891 C C . GLU A 1 115 ? 0.482 3.349 18.297 1.00 89.25 115 GLU A C 1
ATOM 893 O O . GLU A 1 115 ? 0.241 2.975 17.147 1.00 89.25 115 GLU A O 1
ATOM 898 N N . VAL A 1 116 ? 0.489 2.496 19.321 1.00 88.25 116 VAL A N 1
ATOM 899 C CA . VAL A 1 116 ? 0.222 1.061 19.158 1.00 88.25 116 VAL A CA 1
ATOM 900 C C . VAL A 1 116 ? -1.224 0.841 18.716 1.00 88.25 116 VAL A C 1
ATOM 902 O O . VAL A 1 116 ? -2.155 1.280 19.381 1.00 88.25 116 VAL A O 1
ATOM 905 N N . VAL A 1 117 ? -1.410 0.090 17.627 1.00 86.25 117 VAL A N 1
ATOM 906 C CA . VAL A 1 117 ? -2.720 -0.396 17.172 1.00 86.25 117 VAL A CA 1
ATOM 907 C C . VAL A 1 117 ? -2.866 -1.847 17.611 1.00 86.25 117 VAL A C 1
ATOM 909 O O . VAL A 1 117 ? -2.167 -2.705 17.070 1.00 86.25 117 VAL A O 1
ATOM 912 N N . PRO A 1 118 ? -3.749 -2.157 18.573 1.00 82.94 118 PRO A N 1
ATOM 913 C CA . PRO A 1 118 ? -3.856 -3.513 19.077 1.00 82.94 118 PRO A CA 1
ATOM 914 C C . PRO A 1 118 ? -4.712 -4.426 18.168 1.00 82.94 118 PRO A C 1
ATOM 916 O O . PRO A 1 118 ? -5.708 -3.978 17.594 1.00 82.94 118 PRO A O 1
ATOM 919 N N . PRO A 1 119 ? -4.407 -5.735 18.097 1.00 84.75 119 PRO A N 1
ATOM 920 C CA . PRO A 1 119 ? -3.207 -6.361 18.653 1.00 84.75 119 PRO A CA 1
ATOM 921 C C . PRO A 1 119 ? -1.949 -5.907 17.900 1.00 84.75 119 PRO A C 1
ATOM 923 O O . PRO A 1 119 ? -2.005 -5.687 16.694 1.00 84.75 119 PRO A O 1
ATOM 926 N N . ASP A 1 120 ? -0.818 -5.806 18.600 1.00 88.25 120 ASP A N 1
ATOM 927 C CA . ASP A 1 120 ? 0.462 -5.532 17.940 1.00 88.25 120 ASP A CA 1
ATOM 928 C C . ASP A 1 120 ? 0.864 -6.756 17.104 1.00 88.25 120 ASP A C 1
ATOM 930 O O . ASP A 1 120 ? 1.295 -7.780 17.645 1.00 88.25 120 ASP A O 1
ATOM 934 N N . LEU A 1 121 ? 0.625 -6.671 15.792 1.00 89.19 121 LEU A N 1
ATOM 935 C CA . LEU A 1 121 ? 0.883 -7.753 14.847 1.00 89.19 121 LEU A CA 1
ATOM 936 C C . LEU A 1 121 ? 2.349 -7.801 14.412 1.00 89.19 121 LEU A C 1
ATOM 938 O O . LEU A 1 121 ? 2.878 -8.897 14.254 1.00 89.19 121 LEU A O 1
ATOM 942 N N . SER A 1 122 ? 2.974 -6.636 14.188 1.00 91.12 122 SER A N 1
ATOM 943 C CA . SER A 1 122 ? 4.362 -6.496 13.715 1.00 91.12 122 SER A CA 1
ATOM 944 C C . SER A 1 122 ? 4.754 -7.495 12.603 1.00 91.12 122 SER A C 1
ATOM 946 O O . SER A 1 122 ? 5.847 -8.056 12.601 1.00 91.12 122 SER A O 1
ATOM 948 N N . MET A 1 123 ? 3.850 -7.742 11.651 1.00 91.56 123 MET A N 1
ATOM 949 C CA . MET A 1 123 ? 4.032 -8.707 10.567 1.00 91.56 123 MET A CA 1
ATOM 950 C C . MET A 1 123 ? 4.924 -8.125 9.476 1.00 91.56 123 MET A C 1
ATOM 952 O O . MET A 1 123 ? 4.611 -7.076 8.904 1.00 91.56 123 MET A O 1
ATOM 956 N N . SER A 1 124 ? 5.988 -8.843 9.121 1.00 90.06 124 SER A N 1
ATOM 957 C CA . SER A 1 124 ? 6.771 -8.548 7.920 1.00 90.06 124 SER A CA 1
ATOM 958 C C . SER A 1 124 ? 6.006 -8.920 6.644 1.00 90.06 124 SER A C 1
ATOM 960 O O . SER A 1 124 ? 4.988 -9.626 6.665 1.00 90.06 124 SER A O 1
ATOM 962 N N . ARG A 1 125 ? 6.513 -8.484 5.487 1.00 86.56 125 ARG A N 1
ATOM 963 C CA . ARG A 1 125 ? 5.984 -8.907 4.185 1.00 86.56 125 ARG A CA 1
ATOM 964 C C . ARG A 1 125 ? 6.023 -10.427 4.011 1.00 86.56 125 ARG A C 1
ATOM 966 O O . ARG A 1 125 ? 5.083 -10.998 3.456 1.00 86.56 125 ARG A O 1
ATOM 973 N N . HIS A 1 126 ? 7.079 -11.070 4.506 1.00 85.69 126 HIS A N 1
ATOM 974 C CA . HIS A 1 126 ? 7.219 -12.525 4.504 1.00 85.69 126 HIS A CA 1
ATOM 975 C C . HIS A 1 126 ? 6.157 -13.201 5.384 1.00 85.69 126 HIS A C 1
ATOM 977 O O . HIS A 1 126 ? 5.543 -14.175 4.955 1.00 85.69 126 HIS A O 1
ATOM 983 N N . ASP A 1 127 ? 5.859 -12.648 6.564 1.00 90.75 127 ASP A N 1
ATOM 984 C CA . ASP A 1 127 ? 4.824 -13.199 7.452 1.00 90.75 127 ASP A CA 1
ATOM 985 C C . ASP A 1 127 ? 3.427 -13.075 6.844 1.00 90.75 127 ASP A C 1
ATOM 987 O O . ASP A 1 127 ? 2.614 -13.990 6.964 1.00 90.75 127 ASP A O 1
ATOM 991 N N . CYS A 1 128 ? 3.149 -11.977 6.130 1.00 89.69 128 CYS A N 1
ATOM 992 C CA . CYS A 1 128 ? 1.929 -11.845 5.327 1.00 89.69 128 CYS A CA 1
ATOM 993 C C . CYS A 1 128 ? 1.860 -12.937 4.247 1.00 89.69 128 CYS A C 1
ATOM 995 O O . CYS A 1 128 ? 0.794 -13.499 3.997 1.00 89.69 128 CYS A O 1
ATOM 997 N N . GLY A 1 129 ? 3.018 -13.239 3.650 1.00 86.88 129 GLY A N 1
ATOM 998 C CA . GLY A 1 129 ? 3.308 -14.397 2.808 1.00 86.88 129 GLY A CA 1
ATOM 999 C C . GLY A 1 129 ? 2.764 -15.707 3.361 1.00 86.88 129 GLY A C 1
ATOM 1000 O O . GLY A 1 129 ? 1.784 -16.292 2.894 1.00 86.88 129 GLY A O 1
ATOM 1001 N N . GLU A 1 130 ? 3.420 -16.142 4.422 1.00 88.12 130 GLU A N 1
ATOM 1002 C CA . GLU A 1 130 ? 3.118 -17.375 5.134 1.00 88.12 130 GLU A CA 1
ATOM 1003 C C . GLU A 1 130 ? 1.672 -17.423 5.631 1.00 88.12 130 GLU A C 1
ATOM 1005 O O . GLU A 1 130 ? 0.991 -18.442 5.488 1.00 88.12 130 GLU A O 1
ATOM 1010 N N . TYR A 1 131 ? 1.175 -16.313 6.180 1.00 89.06 131 TYR A N 1
ATOM 1011 C CA . TYR A 1 131 ? -0.185 -16.223 6.689 1.00 89.06 131 TYR A CA 1
ATOM 1012 C C . TYR A 1 131 ? -1.214 -16.455 5.582 1.00 89.06 131 TYR A C 1
ATOM 1014 O O . TYR A 1 131 ? -2.105 -17.284 5.752 1.00 89.06 131 TYR A O 1
ATOM 1022 N N . ASN A 1 132 ? -1.081 -15.802 4.428 1.00 88.75 132 ASN A N 1
ATOM 1023 C CA . ASN A 1 132 ? -2.007 -16.002 3.313 1.00 88.75 132 ASN A CA 1
ATOM 1024 C C . ASN A 1 132 ? -1.966 -17.448 2.797 1.00 88.75 132 ASN A C 1
ATOM 1026 O O . ASN A 1 132 ? -3.017 -18.071 2.631 1.00 88.75 132 ASN A O 1
ATOM 1030 N N . THR A 1 133 ? -0.766 -18.008 2.615 1.00 86.19 133 THR A N 1
ATOM 1031 C CA . THR A 1 133 ? -0.559 -19.390 2.153 1.00 86.19 133 THR A CA 1
ATOM 1032 C C . THR A 1 133 ? -1.244 -20.402 3.067 1.00 86.19 133 THR A C 1
ATOM 1034 O O . THR A 1 133 ? -2.009 -21.244 2.593 1.00 86.19 133 THR A O 1
ATOM 1037 N N . ARG A 1 134 ? -1.054 -20.281 4.389 1.00 87.56 134 ARG A N 1
ATOM 1038 C CA . ARG A 1 134 ? -1.693 -21.156 5.393 1.00 87.56 134 ARG A CA 1
ATOM 1039 C C . ARG A 1 134 ? -3.219 -21.090 5.365 1.00 87.56 134 ARG A C 1
ATOM 1041 O O . ARG A 1 134 ? -3.876 -22.045 5.766 1.00 87.56 134 ARG A O 1
ATOM 1048 N N . HIS A 1 135 ? -3.776 -19.990 4.868 1.00 86.00 135 HIS A N 1
ATOM 1049 C CA . HIS A 1 135 ? -5.216 -19.771 4.754 1.00 86.00 135 HIS A CA 1
ATOM 1050 C C . HIS A 1 135 ? -5.762 -20.009 3.339 1.00 86.00 135 HIS A C 1
ATOM 1052 O O . HIS A 1 135 ? -6.896 -19.629 3.052 1.00 86.00 135 HIS A O 1
ATOM 1058 N N . GLY A 1 136 ? -4.990 -20.664 2.465 1.00 85.06 136 GLY A N 1
ATOM 1059 C CA . GLY A 1 136 ? -5.439 -21.072 1.131 1.00 85.06 136 GLY A CA 1
ATOM 1060 C C . GLY A 1 136 ? -5.233 -20.027 0.033 1.00 85.06 136 GLY A C 1
ATOM 1061 O O . GLY A 1 136 ? -5.804 -20.172 -1.044 1.00 85.06 136 GLY A O 1
ATOM 1062 N N . PHE A 1 137 ? -4.408 -19.003 0.276 1.00 83.81 137 PHE A N 1
ATOM 1063 C CA . PHE A 1 137 ? -4.055 -17.960 -0.695 1.00 83.81 137 PHE A CA 1
ATOM 1064 C C . PHE A 1 137 ? -2.534 -17.935 -0.974 1.00 83.81 137 PHE A C 1
ATOM 1066 O O . PHE A 1 137 ? -1.867 -16.973 -0.602 1.00 83.81 137 PHE A O 1
ATOM 1073 N N . PRO A 1 138 ? -1.955 -18.982 -1.600 1.00 75.25 138 PRO A N 1
ATOM 1074 C CA . PRO A 1 138 ? -0.509 -19.074 -1.848 1.00 75.25 138 PRO A CA 1
ATOM 1075 C C . PRO A 1 138 ? -0.004 -18.193 -3.002 1.00 75.25 138 PRO A C 1
ATOM 1077 O O . PRO A 1 138 ? 1.168 -17.839 -3.045 1.00 75.25 138 PRO A O 1
ATOM 1080 N N . GLU A 1 139 ? -0.873 -17.834 -3.947 1.00 67.56 139 GLU A N 1
ATOM 1081 C CA . GLU A 1 139 ? -0.506 -17.116 -5.177 1.00 67.56 139 GLU A CA 1
ATOM 1082 C C . GLU A 1 139 ? -1.042 -15.681 -5.174 1.00 67.56 139 GLU A C 1
ATOM 1084 O O . GLU A 1 139 ? -1.712 -15.231 -6.105 1.00 67.56 139 GLU A O 1
ATOM 1089 N N . VAL A 1 140 ? -0.780 -14.933 -4.102 1.00 63.62 140 VAL A N 1
ATOM 1090 C CA . VAL A 1 140 ? -1.125 -13.509 -4.095 1.00 63.62 140 VAL A CA 1
ATOM 1091 C C . VAL A 1 140 ? -0.055 -12.756 -4.883 1.00 63.62 140 VAL A C 1
ATOM 1093 O O . VAL A 1 140 ? 1.086 -12.624 -4.453 1.00 63.62 140 VAL A O 1
ATOM 1096 N N . MET A 1 141 ? -0.399 -12.262 -6.068 1.00 62.41 141 MET A N 1
ATOM 1097 C CA . MET A 1 141 ? 0.523 -11.440 -6.858 1.00 62.41 141 MET A CA 1
ATOM 1098 C C . MET A 1 141 ? 0.809 -10.115 -6.140 1.00 62.41 141 MET A C 1
ATOM 1100 O O . MET A 1 141 ? -0.022 -9.610 -5.384 1.00 62.41 141 MET A O 1
ATOM 1104 N N . LYS A 1 142 ? 1.987 -9.512 -6.356 1.00 65.31 142 LYS A N 1
ATOM 1105 C CA . LYS A 1 142 ? 2.225 -8.143 -5.870 1.00 65.31 142 LYS A CA 1
ATOM 1106 C C . LYS A 1 142 ? 1.225 -7.196 -6.546 1.00 65.31 142 LYS A C 1
ATOM 1108 O O . LYS A 1 142 ? 0.992 -7.292 -7.744 1.00 65.31 142 LYS A O 1
ATOM 1113 N N . SER A 1 143 ? 0.681 -6.241 -5.795 1.00 65.88 143 SER A N 1
ATOM 1114 C CA . SER A 1 143 ? -0.261 -5.225 -6.292 1.00 65.88 143 SER A CA 1
ATOM 1115 C C . SER A 1 143 ? 0.409 -4.071 -7.044 1.00 65.88 143 SER A C 1
ATOM 1117 O O . SER A 1 143 ? -0.125 -2.963 -7.087 1.00 65.88 143 SER A O 1
ATOM 1119 N N . ALA A 1 144 ? 1.616 -4.291 -7.559 1.00 72.12 144 ALA A N 1
ATOM 1120 C CA . ALA A 1 144 ? 2.344 -3.287 -8.312 1.00 72.12 144 ALA A CA 1
ATOM 1121 C C . ALA A 1 144 ? 1.579 -2.972 -9.607 1.00 72.12 144 ALA A C 1
ATOM 1123 O O . ALA A 1 144 ? 1.054 -3.873 -10.265 1.00 72.12 144 ALA A O 1
ATOM 1124 N N . CYS A 1 145 ? 1.475 -1.686 -9.956 1.00 76.06 145 CYS A N 1
ATOM 1125 C CA . CYS A 1 145 ? 0.964 -1.317 -11.271 1.00 76.06 145 CYS A CA 1
ATOM 1126 C C . CYS A 1 145 ? 1.942 -1.798 -12.346 1.00 76.06 145 CYS A C 1
ATOM 1128 O O . CYS A 1 145 ? 3.125 -1.939 -12.079 1.00 76.06 145 CYS A O 1
ATOM 1130 N N . ILE A 1 146 ? 1.457 -1.983 -13.569 1.00 83.31 146 ILE A N 1
ATOM 1131 C CA . ILE A 1 146 ? 2.252 -2.477 -14.700 1.00 83.31 1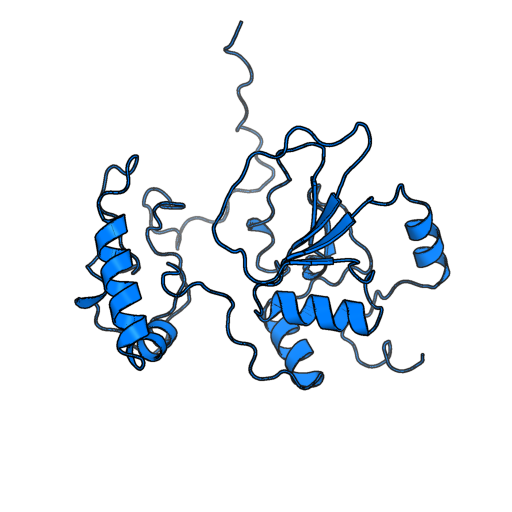46 ILE A CA 1
ATOM 1132 C C . ILE A 1 146 ? 3.537 -1.672 -14.982 1.00 83.31 146 ILE A C 1
ATOM 1134 O O . ILE A 1 146 ? 4.499 -2.204 -15.515 1.00 83.31 146 ILE A O 1
ATOM 1138 N N . GLY A 1 147 ? 3.556 -0.390 -14.611 1.00 84.06 147 GLY A N 1
ATOM 1139 C CA . GLY A 1 147 ? 4.716 0.492 -14.727 1.00 84.06 147 GLY A CA 1
ATOM 1140 C C . GLY A 1 147 ? 5.384 0.805 -13.400 1.00 84.06 147 GLY A C 1
ATOM 1141 O O . GLY A 1 147 ? 5.885 1.914 -13.231 1.00 84.06 147 GLY A O 1
ATOM 1142 N N . CYS A 1 148 ? 5.306 -0.088 -12.416 1.00 83.62 148 CYS A N 1
ATOM 1143 C CA . CYS A 1 148 ? 5.889 0.180 -11.114 1.00 83.62 148 CYS A CA 1
ATOM 1144 C C . CYS A 1 148 ? 7.423 0.222 -11.231 1.00 83.62 148 CYS A C 1
ATOM 1146 O O . CYS A 1 148 ? 8.023 -0.769 -11.646 1.00 83.62 148 CYS A O 1
ATOM 1148 N N . PRO A 1 149 ? 8.084 1.307 -10.791 1.00 79.12 149 PRO A N 1
ATOM 1149 C CA . PRO A 1 149 ? 9.546 1.416 -10.810 1.00 79.12 149 PRO A CA 1
ATOM 1150 C C . PRO A 1 149 ? 10.256 0.440 -9.850 1.00 79.12 149 PRO A C 1
ATOM 1152 O O . PRO A 1 149 ? 11.480 0.414 -9.788 1.00 79.12 149 PRO A O 1
ATOM 1155 N N . TRP A 1 150 ? 9.493 -0.338 -9.076 1.00 76.19 150 TRP A N 1
ATOM 1156 C CA . TRP A 1 150 ? 9.986 -1.326 -8.114 1.00 76.19 150 TRP A CA 1
ATOM 1157 C C . TRP A 1 150 ? 9.944 -2.766 -8.641 1.00 76.19 150 TRP A C 1
ATOM 1159 O O . TRP A 1 150 ? 10.241 -3.698 -7.905 1.00 76.19 150 TRP A O 1
ATOM 1169 N N . HIS A 1 151 ? 9.554 -2.991 -9.894 1.00 83.88 151 HIS A N 1
ATOM 1170 C CA . HIS A 1 151 ? 9.613 -4.338 -10.454 1.00 83.88 151 HIS A CA 1
ATOM 1171 C C . HIS A 1 151 ? 11.056 -4.849 -10.529 1.00 83.88 151 HIS A C 1
ATOM 1173 O O . HIS A 1 151 ? 11.944 -4.163 -11.037 1.00 83.88 151 HIS A O 1
ATOM 1179 N N . SER A 1 152 ? 11.247 -6.077 -10.052 1.00 84.31 152 SER A N 1
ATOM 1180 C CA . SER A 1 152 ? 12.446 -6.877 -10.310 1.00 84.31 152 SER A CA 1
ATOM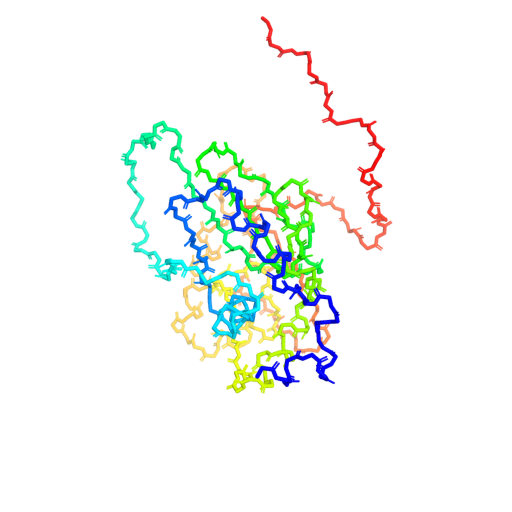 1181 C C . SER A 1 152 ? 12.519 -7.322 -11.773 1.00 84.31 152 SER A C 1
ATOM 1183 O O . SER A 1 152 ? 11.501 -7.418 -12.462 1.00 84.31 152 SER A O 1
ATOM 1185 N N . ASP A 1 153 ? 13.707 -7.689 -12.236 1.00 88.56 153 ASP A N 1
ATOM 1186 C CA . ASP A 1 153 ? 13.973 -8.259 -13.556 1.00 88.56 153 ASP A CA 1
ATOM 1187 C C . ASP A 1 153 ? 13.104 -9.494 -13.817 1.00 88.56 153 ASP A C 1
ATOM 1189 O O . ASP A 1 153 ? 12.523 -9.649 -14.892 1.00 88.56 153 ASP A O 1
ATOM 1193 N N . ALA A 1 154 ? 12.920 -10.347 -12.804 1.00 87.00 154 ALA A N 1
ATOM 1194 C CA . ALA A 1 154 ? 12.028 -11.500 -12.891 1.00 87.00 154 ALA A CA 1
ATOM 1195 C C . ALA A 1 154 ? 10.559 -11.096 -13.126 1.00 87.00 154 ALA A C 1
ATOM 1197 O O . ALA A 1 154 ? 9.828 -11.791 -13.835 1.00 87.00 154 ALA A O 1
ATOM 1198 N N . GLU A 1 155 ? 10.108 -9.980 -12.549 1.00 86.31 155 GLU A N 1
ATOM 1199 C CA . GLU A 1 155 ? 8.766 -9.436 -12.779 1.00 86.31 155 GLU A CA 1
ATOM 1200 C C . GLU A 1 155 ? 8.648 -8.801 -14.163 1.00 86.31 155 GLU A C 1
ATOM 1202 O O . GLU A 1 155 ? 7.663 -9.061 -14.854 1.00 86.31 155 GLU A O 1
ATOM 1207 N N . TRP A 1 156 ? 9.662 -8.061 -14.615 1.00 90.19 156 TRP A N 1
ATOM 1208 C CA . TRP A 1 156 ? 9.696 -7.521 -15.973 1.00 90.19 156 TRP A CA 1
ATOM 1209 C C . TRP A 1 156 ? 9.665 -8.620 -17.032 1.00 90.19 156 TRP A C 1
ATOM 1211 O O . TRP A 1 156 ? 8.899 -8.512 -17.989 1.00 90.19 156 TRP A O 1
ATOM 1221 N N . ILE A 1 157 ? 10.405 -9.718 -16.834 1.00 90.31 157 ILE A N 1
ATOM 1222 C CA . ILE A 1 157 ? 10.353 -10.901 -17.705 1.00 90.31 157 ILE A CA 1
ATOM 1223 C C . ILE A 1 157 ? 8.927 -11.456 -17.778 1.00 90.31 157 ILE A C 1
ATOM 1225 O O . ILE A 1 157 ? 8.456 -11.767 -18.870 1.00 90.31 157 ILE A O 1
ATOM 1229 N N . ARG A 1 158 ? 8.220 -11.559 -16.645 1.00 88.75 158 ARG A N 1
ATOM 1230 C CA . ARG A 1 158 ? 6.824 -12.035 -16.610 1.00 88.75 158 ARG A CA 1
ATOM 1231 C C . ARG A 1 158 ? 5.877 -11.080 -17.333 1.00 88.75 158 ARG A C 1
ATOM 1233 O O . ARG A 1 158 ? 5.059 -11.543 -18.118 1.00 88.75 158 ARG A O 1
ATOM 1240 N N . ILE A 1 159 ? 5.993 -9.770 -17.113 1.00 89.94 159 ILE A N 1
ATOM 1241 C CA . ILE A 1 159 ? 5.166 -8.765 -17.805 1.00 89.94 159 ILE A CA 1
ATOM 1242 C C . ILE A 1 159 ? 5.424 -8.813 -19.317 1.00 89.94 159 ILE A C 1
ATOM 1244 O O . ILE A 1 159 ? 4.482 -8.783 -20.103 1.00 89.94 159 ILE A O 1
ATOM 1248 N N . LYS A 1 160 ? 6.689 -8.974 -19.726 1.00 91.56 160 LYS A N 1
ATOM 1249 C CA . LYS A 1 160 ? 7.114 -9.074 -21.130 1.00 91.56 160 LYS A CA 1
ATOM 1250 C C . LYS A 1 160 ? 6.547 -10.299 -21.862 1.00 91.56 160 LYS A C 1
ATOM 1252 O O . LYS A 1 160 ? 6.518 -10.296 -23.089 1.00 91.56 160 LYS A O 1
ATOM 1257 N N . GLN A 1 161 ? 6.076 -11.328 -21.147 1.00 92.69 161 GLN A N 1
ATOM 1258 C CA . GLN A 1 161 ? 5.394 -12.484 -21.753 1.00 92.69 161 GLN A CA 1
ATOM 1259 C C . GLN A 1 161 ? 4.004 -12.135 -22.313 1.00 92.69 161 GLN A C 1
ATOM 1261 O O . GLN A 1 161 ? 3.516 -12.842 -23.192 1.00 92.69 161 GLN A O 1
ATOM 1266 N N . ASP A 1 162 ? 3.371 -11.061 -21.832 1.00 93.12 162 ASP A N 1
ATOM 1267 C CA . ASP A 1 162 ? 2.122 -10.527 -22.379 1.00 93.12 162 ASP A CA 1
ATOM 1268 C C . ASP A 1 162 ? 2.439 -9.295 -23.239 1.00 93.12 162 ASP A C 1
ATOM 1270 O O . ASP A 1 162 ? 2.725 -8.211 -22.734 1.00 93.12 162 ASP A O 1
ATOM 1274 N N . GLU A 1 163 ? 2.379 -9.460 -24.562 1.00 93.19 163 GLU A N 1
ATOM 1275 C CA . GLU A 1 163 ? 2.733 -8.421 -25.539 1.00 93.19 163 GLU A CA 1
ATOM 1276 C C . GLU A 1 163 ? 1.914 -7.133 -25.364 1.00 93.19 163 GLU A C 1
ATOM 1278 O O . GLU A 1 163 ? 2.437 -6.026 -25.508 1.00 93.19 163 GLU A O 1
ATOM 1283 N N . ARG A 1 164 ? 0.633 -7.253 -24.992 1.00 94.06 164 ARG A N 1
ATOM 1284 C CA . ARG A 1 164 ? -0.232 -6.090 -24.779 1.00 94.06 164 ARG A CA 1
ATOM 1285 C C . ARG A 1 164 ? 0.204 -5.321 -23.542 1.00 94.06 164 ARG A C 1
ATOM 1287 O O . ARG A 1 164 ? 0.264 -4.094 -23.581 1.00 94.06 164 ARG A O 1
ATOM 1294 N N . GLN A 1 165 ? 0.471 -6.031 -22.451 1.00 91.31 165 GLN A N 1
ATOM 1295 C CA . GLN A 1 165 ? 0.979 -5.428 -21.224 1.00 91.31 165 GLN A CA 1
ATOM 1296 C C . GLN A 1 165 ? 2.351 -4.790 -21.459 1.00 91.31 165 GLN A C 1
ATOM 1298 O O . GLN A 1 165 ? 2.566 -3.637 -21.092 1.00 91.31 165 GLN A O 1
ATOM 1303 N N . TRP A 1 166 ? 3.246 -5.484 -22.155 1.00 94.62 166 TRP A N 1
ATOM 1304 C CA . TRP A 1 166 ? 4.562 -4.960 -22.491 1.00 94.62 166 TRP A CA 1
ATOM 1305 C C . TRP A 1 166 ? 4.494 -3.657 -23.290 1.00 94.62 166 TRP A C 1
ATOM 1307 O O . TRP A 1 166 ? 5.183 -2.696 -22.952 1.00 94.62 166 TRP A O 1
ATOM 1317 N N . GLN A 1 167 ? 3.605 -3.566 -24.283 1.00 95.19 167 GLN A N 1
ATOM 1318 C CA . GLN A 1 167 ? 3.425 -2.322 -25.030 1.00 95.19 167 GLN A CA 1
ATOM 1319 C C . GLN A 1 167 ? 2.962 -1.170 -24.124 1.00 95.19 167 GLN A C 1
ATOM 1321 O O . GLN A 1 167 ? 3.458 -0.055 -24.253 1.00 95.19 167 GLN A O 1
ATOM 1326 N N . GLN A 1 168 ? 2.078 -1.438 -23.155 1.00 92.50 168 GLN A N 1
ATOM 1327 C CA . GLN A 1 168 ? 1.669 -0.429 -22.172 1.00 92.50 168 GLN A CA 1
ATOM 1328 C C . GLN A 1 168 ? 2.838 0.042 -21.294 1.00 92.50 168 GLN A C 1
ATOM 1330 O O . GLN A 1 168 ? 2.906 1.227 -20.975 1.00 92.50 168 GLN A O 1
ATOM 1335 N N . VAL A 1 169 ? 3.756 -0.857 -20.915 1.00 93.94 169 VAL A N 1
ATOM 1336 C CA . VAL A 1 169 ? 4.984 -0.503 -20.178 1.00 93.94 169 VAL A CA 1
ATOM 1337 C C . VAL A 1 169 ? 5.870 0.414 -21.012 1.00 93.94 169 VAL A C 1
ATOM 1339 O O . VAL A 1 169 ? 6.307 1.452 -20.520 1.00 93.94 169 VAL A O 1
ATOM 1342 N N . VAL A 1 170 ? 6.116 0.050 -22.272 1.00 94.94 170 VAL A N 1
ATOM 1343 C CA . VAL A 1 170 ? 6.957 0.822 -23.197 1.00 94.94 170 VAL A CA 1
ATOM 1344 C C . VAL A 1 170 ? 6.368 2.211 -23.445 1.00 94.94 170 VAL A C 1
ATOM 1346 O O . VAL A 1 170 ? 7.080 3.212 -23.356 1.00 94.94 170 VAL A O 1
ATOM 1349 N N . ASP A 1 171 ? 5.062 2.292 -23.702 1.00 93.19 171 ASP A N 1
ATOM 1350 C CA . ASP A 1 171 ? 4.368 3.565 -23.912 1.00 93.19 171 ASP A CA 1
ATOM 1351 C C . ASP A 1 171 ? 4.448 4.452 -22.662 1.00 93.19 171 ASP A C 1
ATOM 1353 O O . ASP A 1 171 ? 4.686 5.660 -22.760 1.00 93.19 171 ASP A O 1
ATOM 1357 N N . LEU A 1 172 ? 4.303 3.853 -21.476 1.00 90.44 172 LEU A N 1
ATOM 1358 C CA . LEU A 1 172 ? 4.418 4.559 -20.207 1.00 90.44 172 LEU A CA 1
ATOM 1359 C C . LEU A 1 172 ? 5.845 5.068 -19.958 1.00 90.44 172 LEU A C 1
ATOM 1361 O O . LEU A 1 172 ? 5.993 6.255 -19.670 1.00 90.44 172 LEU A O 1
ATOM 1365 N N . ASP A 1 173 ? 6.876 4.229 -20.112 1.00 92.19 173 ASP A N 1
ATOM 1366 C CA . ASP A 1 173 ? 8.291 4.614 -19.955 1.00 92.19 173 ASP A CA 1
ATOM 1367 C C . ASP A 1 173 ? 8.659 5.793 -20.865 1.00 92.19 173 ASP A C 1
ATOM 1369 O O . ASP A 1 173 ? 9.288 6.758 -20.432 1.00 92.19 173 ASP A O 1
ATOM 1373 N N . ARG A 1 174 ? 8.186 5.764 -22.116 1.00 92.56 174 ARG A N 1
ATOM 1374 C CA . ARG A 1 174 ? 8.358 6.872 -23.064 1.00 92.56 174 ARG A CA 1
ATOM 1375 C C . ARG A 1 174 ? 7.619 8.132 -22.618 1.00 92.56 174 ARG A C 1
ATOM 1377 O O . ARG A 1 174 ? 8.164 9.228 -22.733 1.00 92.56 174 ARG A O 1
ATOM 1384 N N . SER A 1 175 ? 6.396 7.998 -22.102 1.00 89.19 175 SER A N 1
ATOM 1385 C CA . SER A 1 175 ? 5.575 9.144 -21.689 1.00 89.19 175 SER A CA 1
ATOM 1386 C C . SER A 1 175 ? 6.134 9.897 -20.476 1.00 89.19 175 SER A C 1
ATOM 1388 O O . SER A 1 175 ? 5.970 11.113 -20.392 1.00 89.19 175 SER A O 1
ATOM 1390 N N . ILE A 1 176 ? 6.816 9.201 -19.558 1.00 85.75 176 ILE A N 1
ATOM 1391 C CA . ILE A 1 176 ? 7.375 9.811 -18.343 1.00 85.75 176 ILE A CA 1
ATOM 1392 C C . ILE A 1 176 ? 8.757 10.431 -18.559 1.00 85.75 176 ILE A C 1
ATOM 1394 O O . ILE A 1 176 ? 9.214 11.170 -17.687 1.00 85.75 176 ILE A O 1
ATOM 1398 N N . ARG A 1 177 ? 9.414 10.161 -19.699 1.00 85.44 177 ARG A N 1
ATOM 1399 C CA . ARG A 1 177 ? 10.813 10.533 -19.969 1.00 85.44 177 ARG A CA 1
ATOM 1400 C C . ARG A 1 177 ? 11.121 11.983 -19.605 1.00 85.44 177 ARG A C 1
ATOM 1402 O O . ARG A 1 177 ? 12.098 12.238 -18.918 1.00 85.44 177 ARG A O 1
ATOM 1409 N N . ASN A 1 178 ? 10.242 12.903 -19.996 1.00 82.75 178 ASN A N 1
ATOM 1410 C CA . ASN A 1 178 ? 10.395 14.345 -19.790 1.00 82.75 178 ASN A CA 1
ATOM 1411 C C . ASN A 1 178 ? 9.365 14.883 -18.787 1.00 82.75 178 ASN A C 1
ATOM 1413 O O . ASN A 1 178 ? 8.634 15.833 -19.076 1.00 82.75 178 ASN A O 1
ATOM 1417 N N . THR A 1 179 ? 9.249 14.232 -17.628 1.00 78.94 179 THR A N 1
ATOM 1418 C CA . THR A 1 179 ? 8.306 14.661 -16.588 1.00 78.94 179 THR A CA 1
ATOM 1419 C C . THR A 1 179 ? 8.672 16.067 -16.080 1.00 78.94 179 THR A C 1
ATOM 1421 O O . THR A 1 179 ? 9.812 16.284 -15.668 1.00 78.94 179 THR A O 1
ATOM 1424 N N . PRO A 1 180 ? 7.725 17.029 -16.062 1.00 74.38 180 PRO A N 1
ATOM 1425 C CA . PRO A 1 180 ? 7.983 18.374 -15.556 1.00 74.38 180 PRO A CA 1
ATOM 1426 C C . PRO A 1 180 ? 8.473 18.365 -14.102 1.00 74.38 180 PRO A C 1
ATOM 1428 O O . PRO A 1 180 ? 7.839 17.758 -13.241 1.00 74.38 180 PRO A O 1
ATOM 1431 N N . GLY A 1 181 ? 9.570 19.075 -13.827 1.00 71.88 181 GLY A N 1
ATOM 1432 C CA . GLY A 1 181 ? 10.164 19.166 -12.488 1.00 71.88 181 GLY A CA 1
ATOM 1433 C C . GLY A 1 181 ? 11.281 18.157 -12.201 1.00 71.88 181 GLY A C 1
ATOM 1434 O O . GLY A 1 181 ? 11.809 18.169 -11.094 1.00 71.88 181 GLY A O 1
ATOM 1435 N N . LEU A 1 182 ? 11.664 17.320 -13.173 1.00 71.44 182 LEU A N 1
ATOM 1436 C CA . LEU A 1 182 ? 12.927 16.581 -13.136 1.00 71.44 182 LEU A CA 1
ATOM 1437 C C . LEU A 1 182 ? 13.981 17.254 -14.017 1.00 71.44 182 LEU A C 1
ATOM 1439 O O . LEU A 1 182 ? 13.716 17.579 -15.172 1.00 71.44 182 LEU A O 1
ATOM 1443 N N . ASP A 1 183 ? 15.193 17.389 -13.478 1.00 74.69 183 ASP A N 1
ATOM 1444 C CA . ASP A 1 183 ? 16.357 17.913 -14.209 1.00 74.69 183 ASP A CA 1
ATOM 1445 C C . ASP A 1 183 ? 16.939 16.902 -15.213 1.00 74.69 183 ASP A C 1
ATOM 1447 O O . ASP A 1 183 ? 17.768 17.254 -16.048 1.00 74.69 183 ASP A O 1
ATOM 1451 N N . ASN A 1 184 ? 16.527 15.634 -15.123 1.00 81.56 184 ASN A N 1
ATOM 1452 C CA . ASN A 1 184 ? 17.017 14.530 -15.943 1.00 81.56 184 ASN A CA 1
ATOM 1453 C C . ASN A 1 184 ? 15.859 13.685 -16.476 1.00 81.56 184 ASN A C 1
ATOM 1455 O O . ASN A 1 184 ? 14.737 13.741 -15.972 1.00 81.56 184 ASN A O 1
ATOM 1459 N N . GLU A 1 185 ? 16.163 12.849 -17.464 1.00 84.44 185 GLU A N 1
ATOM 1460 C CA . GLU A 1 185 ? 15.208 11.896 -18.011 1.00 84.44 185 GLU A CA 1
ATOM 1461 C C . GLU A 1 185 ? 14.786 10.836 -16.977 1.00 84.44 185 GLU A C 1
ATOM 1463 O O . GLU A 1 185 ? 15.624 10.243 -16.290 1.00 84.44 185 GLU A O 1
ATOM 1468 N N . ALA A 1 186 ? 13.481 10.572 -16.881 1.00 85.19 186 ALA A N 1
ATOM 1469 C CA . ALA A 1 186 ? 12.940 9.515 -16.025 1.00 85.19 186 ALA A CA 1
ATOM 1470 C C . ALA A 1 186 ? 12.886 8.178 -16.774 1.00 85.19 186 ALA A C 1
ATOM 1472 O O . ALA A 1 186 ? 12.537 8.147 -17.953 1.00 85.19 186 ALA A O 1
ATOM 1473 N N . PHE A 1 187 ? 13.174 7.074 -16.082 1.00 86.81 187 PHE A N 1
ATOM 1474 C CA . PHE A 1 187 ? 13.158 5.710 -16.624 1.00 86.81 187 PHE A CA 1
ATOM 1475 C C . PHE A 1 187 ? 12.485 4.762 -15.631 1.00 86.81 187 PHE A C 1
ATOM 1477 O O . PHE A 1 187 ? 12.697 4.881 -14.425 1.00 86.81 187 PHE A O 1
ATOM 1484 N N . LEU A 1 188 ? 11.731 3.776 -16.123 1.00 87.81 188 LEU A N 1
ATOM 1485 C CA . LEU A 1 188 ? 11.119 2.753 -15.267 1.00 87.81 188 LEU A CA 1
ATOM 1486 C C . LEU A 1 188 ? 12.142 1.783 -14.669 1.00 87.81 188 LEU A C 1
ATOM 1488 O O . LEU A 1 188 ? 11.909 1.255 -13.582 1.00 87.81 188 LEU A O 1
ATOM 1492 N N . HIS A 1 189 ? 13.273 1.555 -15.342 1.00 88.06 189 HIS A N 1
ATOM 1493 C CA . HIS A 1 189 ? 14.301 0.618 -14.893 1.00 88.06 189 HIS A CA 1
ATOM 1494 C C . HIS A 1 189 ? 15.449 1.304 -14.149 1.00 88.06 189 HIS A C 1
ATOM 1496 O O . HIS A 1 189 ? 15.911 2.380 -14.533 1.00 88.06 189 HIS A O 1
ATOM 1502 N N . LYS A 1 190 ? 15.989 0.637 -13.124 1.00 82.06 190 LYS A N 1
ATOM 1503 C CA . LYS A 1 190 ? 17.143 1.113 -12.336 1.00 82.06 190 LYS A CA 1
ATOM 1504 C C . LYS A 1 190 ? 18.412 1.341 -13.170 1.00 82.06 190 LYS A C 1
ATOM 1506 O O . LYS A 1 190 ? 19.237 2.173 -12.806 1.00 82.06 190 LYS A O 1
ATOM 1511 N N . SER A 1 191 ? 18.538 0.670 -14.319 1.00 84.75 191 SER A N 1
ATOM 1512 C CA . SER A 1 191 ? 19.643 0.885 -15.271 1.00 84.75 191 SER A CA 1
ATOM 1513 C C . SER A 1 191 ? 19.607 2.254 -15.957 1.00 84.75 191 SER A C 1
ATOM 1515 O O . SER A 1 191 ? 20.611 2.638 -16.547 1.00 84.75 191 SER A O 1
ATOM 1517 N N . ARG A 1 192 ? 18.492 3.000 -15.861 1.00 87.06 192 ARG A N 1
ATOM 1518 C CA . ARG A 1 192 ? 18.315 4.338 -16.460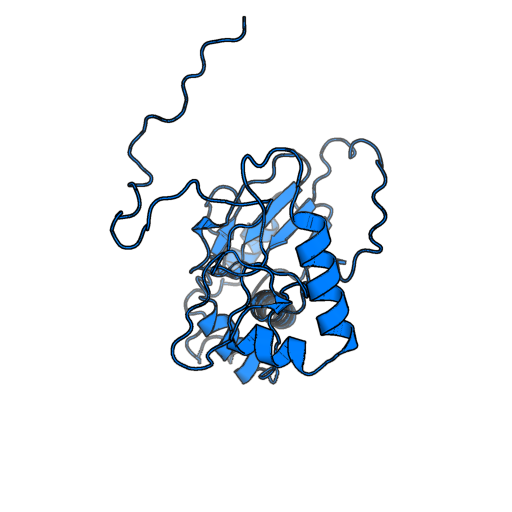 1.00 87.06 192 ARG A CA 1
ATOM 1519 C C . ARG A 1 192 ? 18.515 4.357 -17.981 1.00 87.06 192 ARG A C 1
ATOM 1521 O O . ARG A 1 192 ? 19.158 5.246 -18.526 1.00 87.06 192 ARG A O 1
ATOM 1528 N N . ILE A 1 193 ? 17.969 3.347 -18.646 1.00 88.81 193 ILE A N 1
ATOM 1529 C CA . ILE A 1 193 ? 17.870 3.248 -20.106 1.00 88.81 193 ILE A CA 1
ATOM 1530 C C . ILE A 1 193 ? 16.422 2.896 -20.466 1.00 88.81 193 ILE A C 1
ATOM 1532 O O . ILE A 1 193 ? 15.696 2.421 -19.580 1.00 88.81 193 ILE A O 1
ATOM 1536 N N . PRO A 1 194 ? 15.974 3.136 -21.713 1.00 92.50 194 PRO A N 1
ATOM 1537 C CA . PRO A 1 194 ? 14.624 2.781 -22.130 1.00 92.50 194 PRO A CA 1
ATOM 1538 C C . PRO A 1 194 ? 14.306 1.327 -21.790 1.00 92.50 194 PRO A C 1
ATOM 1540 O O . PRO A 1 194 ? 15.125 0.441 -22.022 1.00 92.50 194 PRO A O 1
ATOM 1543 N N . ILE A 1 195 ? 13.117 1.075 -21.240 1.00 92.06 195 ILE A N 1
ATOM 1544 C CA . ILE A 1 195 ? 12.734 -0.261 -20.743 1.00 92.06 195 ILE A CA 1
ATOM 1545 C C . ILE A 1 195 ? 12.790 -1.346 -21.838 1.00 92.06 195 ILE A C 1
ATOM 1547 O O . ILE A 1 195 ? 13.006 -2.522 -21.556 1.00 92.06 195 ILE A O 1
ATOM 1551 N N . GLU A 1 196 ? 12.635 -0.936 -23.097 1.00 94.31 196 GLU A N 1
ATOM 1552 C CA . GLU A 1 196 ? 12.750 -1.778 -24.289 1.00 94.31 196 GLU A CA 1
ATOM 1553 C C . GLU A 1 196 ? 14.180 -2.234 -24.606 1.00 94.31 196 GLU A C 1
ATOM 1555 O O . GLU A 1 196 ? 14.353 -3.320 -25.161 1.00 94.31 196 GLU A O 1
ATOM 1560 N N . ASP A 1 197 ? 15.177 -1.460 -24.178 1.00 93.56 197 ASP A N 1
ATOM 1561 C CA . ASP A 1 197 ? 16.603 -1.725 -24.389 1.00 93.56 197 ASP A CA 1
ATOM 1562 C C . ASP A 1 197 ? 17.238 -2.493 -23.216 1.00 93.56 197 ASP A C 1
ATOM 1564 O O . ASP A 1 197 ? 18.401 -2.898 -23.274 1.00 93.56 197 ASP A O 1
ATOM 1568 N N . VAL A 1 198 ? 16.487 -2.710 -22.130 1.00 91.06 198 VAL A N 1
ATOM 1569 C CA . VAL A 1 198 ? 16.972 -3.437 -20.954 1.00 91.06 198 VAL A CA 1
ATOM 1570 C C . VAL A 1 198 ? 17.089 -4.930 -21.254 1.00 91.06 198 VAL A C 1
ATOM 1572 O O . VAL A 1 198 ? 16.157 -5.586 -21.729 1.00 91.06 198 VAL A O 1
ATOM 1575 N N . THR A 1 199 ? 18.245 -5.487 -20.899 1.00 90.56 199 THR A N 1
ATOM 1576 C CA . THR A 1 199 ? 18.432 -6.933 -20.768 1.00 90.56 199 THR A CA 1
ATOM 1577 C C . THR A 1 199 ? 18.164 -7.315 -19.317 1.00 90.56 199 THR A C 1
ATOM 1579 O O . THR A 1 199 ? 18.870 -6.845 -18.432 1.00 90.56 199 THR A O 1
ATOM 1582 N N . PHE A 1 200 ? 17.127 -8.120 -19.084 1.00 88.31 200 PHE A N 1
ATOM 1583 C CA . PHE A 1 200 ? 16.733 -8.571 -17.747 1.00 88.31 200 PHE A CA 1
ATOM 1584 C C . PHE A 1 200 ? 17.463 -9.861 -17.375 1.00 88.31 200 PHE A C 1
ATOM 1586 O O . PHE A 1 200 ? 17.477 -10.810 -18.167 1.00 88.31 200 PHE A O 1
ATOM 1593 N N . GLU A 1 201 ? 18.007 -9.925 -16.163 1.00 82.50 201 GLU A N 1
ATOM 1594 C CA . GLU A 1 201 ? 18.699 -11.098 -15.631 1.00 82.50 201 GLU A CA 1
ATOM 1595 C C . GLU A 1 201 ? 17.914 -11.683 -14.449 1.00 82.50 201 GLU A C 1
ATOM 1597 O O . GLU A 1 201 ? 17.534 -10.990 -13.513 1.00 82.50 201 GLU A O 1
ATOM 1602 N N . SER A 1 202 ? 17.619 -12.986 -14.478 1.00 65.75 202 SER A N 1
ATOM 1603 C CA . SER A 1 202 ? 16.742 -13.604 -13.470 1.00 65.75 202 SER A CA 1
ATOM 1604 C C . SER A 1 202 ? 17.445 -14.004 -12.167 1.00 65.75 202 SER A C 1
ATOM 1606 O O . SER A 1 202 ? 16.773 -14.475 -11.251 1.00 65.75 202 SER A O 1
ATOM 1608 N N . ALA A 1 203 ? 18.777 -13.924 -12.102 1.00 55.81 203 ALA A N 1
ATOM 1609 C CA . ALA A 1 203 ? 19.565 -14.396 -10.965 1.00 55.81 203 ALA A CA 1
ATOM 1610 C C . ALA A 1 203 ? 19.936 -13.225 -10.043 1.00 55.81 203 ALA A C 1
ATOM 1612 O O . ALA A 1 203 ? 20.466 -12.223 -10.504 1.00 55.81 203 ALA A O 1
ATOM 1613 N N . ASP A 1 204 ? 19.654 -13.378 -8.748 1.00 54.31 204 ASP A N 1
ATOM 1614 C CA . ASP A 1 204 ? 20.049 -12.464 -7.664 1.00 54.31 204 ASP A CA 1
ATOM 1615 C C . ASP A 1 204 ? 19.573 -11.006 -7.784 1.00 54.31 204 ASP A C 1
ATOM 1617 O O . ASP A 1 204 ? 20.186 -10.091 -7.226 1.00 54.31 204 ASP A O 1
ATOM 1621 N N . ASP A 1 205 ? 18.436 -10.776 -8.447 1.00 63.50 205 ASP A N 1
ATOM 1622 C CA . ASP A 1 205 ? 17.853 -9.442 -8.486 1.00 63.50 205 ASP A CA 1
ATOM 1623 C C . ASP A 1 205 ? 17.065 -9.111 -7.208 1.00 63.50 205 ASP A C 1
ATOM 1625 O O . ASP A 1 205 ? 16.022 -9.700 -6.905 1.00 63.50 205 ASP A O 1
ATOM 1629 N N . VAL A 1 206 ? 17.566 -8.133 -6.456 1.00 61.66 206 VAL A N 1
ATOM 1630 C CA . VAL A 1 206 ? 16.876 -7.554 -5.302 1.00 61.66 206 VAL A CA 1
ATOM 1631 C C . VAL A 1 206 ? 16.028 -6.377 -5.781 1.00 61.66 206 VAL A C 1
ATOM 1633 O O . VAL A 1 206 ? 16.540 -5.452 -6.414 1.00 61.66 206 VAL A O 1
ATOM 1636 N N . GLU A 1 207 ? 14.743 -6.382 -5.419 1.00 63.16 207 GLU A N 1
ATOM 1637 C CA . GLU A 1 207 ? 13.819 -5.265 -5.644 1.00 63.16 207 GLU A CA 1
ATOM 1638 C C . GLU A 1 207 ? 14.403 -3.970 -5.061 1.00 63.16 207 GLU A C 1
ATOM 1640 O O . GLU A 1 207 ? 14.600 -3.833 -3.852 1.00 63.16 207 GLU A O 1
ATOM 1645 N N . ARG A 1 208 ? 14.704 -3.014 -5.941 1.00 60.50 208 ARG A N 1
ATOM 1646 C CA . ARG A 1 208 ? 15.255 -1.702 -5.595 1.00 60.50 208 ARG A CA 1
ATOM 1647 C C . ARG A 1 208 ? 14.511 -0.629 -6.389 1.00 60.50 208 ARG A C 1
ATOM 1649 O O . ARG A 1 208 ? 14.166 -0.876 -7.545 1.00 60.50 208 ARG A O 1
ATOM 1656 N N . PRO A 1 209 ? 14.275 0.555 -5.804 1.00 53.41 209 PRO A N 1
ATOM 1657 C CA . PRO A 1 209 ? 13.606 1.629 -6.518 1.00 53.41 209 PRO A CA 1
ATOM 1658 C C . PRO A 1 209 ? 14.456 2.099 -7.698 1.00 53.41 209 PRO A C 1
ATOM 1660 O O . PRO A 1 209 ? 15.638 2.404 -7.529 1.00 53.41 209 PRO A O 1
ATOM 1663 N N . SER A 1 210 ? 13.852 2.209 -8.880 1.00 56.97 210 SER A N 1
ATOM 1664 C CA . SER A 1 210 ? 14.424 2.975 -9.988 1.00 56.97 210 SER A CA 1
ATOM 1665 C C . SER A 1 210 ? 14.164 4.483 -9.833 1.00 56.97 210 SER A C 1
ATOM 1667 O O . SER A 1 210 ? 13.544 4.925 -8.860 1.00 56.97 210 SER A O 1
ATOM 1669 N N . CYS A 1 211 ? 14.651 5.302 -10.778 1.00 55.47 211 CYS A N 1
ATOM 1670 C CA . CYS A 1 211 ? 14.407 6.750 -10.771 1.00 55.47 211 CYS A CA 1
ATOM 1671 C C . CYS A 1 211 ? 12.952 7.026 -11.178 1.00 55.47 211 CYS A C 1
ATOM 1673 O O . CYS A 1 211 ? 12.629 7.272 -12.339 1.00 55.47 211 CYS A O 1
ATOM 1675 N N . SER A 1 212 ? 12.057 6.939 -10.199 1.00 47.72 212 SER A N 1
ATOM 1676 C CA . SER A 1 212 ? 10.650 7.273 -10.373 1.00 47.72 212 SER A CA 1
ATOM 1677 C C . SER A 1 212 ? 10.474 8.788 -10.482 1.00 47.72 212 SER A C 1
ATOM 1679 O O . SER A 1 212 ? 11.070 9.513 -9.680 1.00 47.72 212 SER A O 1
ATOM 1681 N N . PRO A 1 213 ? 9.572 9.293 -11.345 1.00 44.41 213 PRO A N 1
ATOM 1682 C CA . PRO A 1 213 ? 9.207 10.709 -11.347 1.00 44.41 213 PRO A CA 1
ATOM 1683 C C . PRO A 1 213 ? 8.608 11.185 -10.011 1.00 44.41 213 PRO A C 1
ATOM 1685 O O . PRO A 1 213 ? 8.554 12.380 -9.741 1.00 44.41 213 PRO A O 1
ATOM 1688 N N . TYR A 1 214 ? 8.183 10.251 -9.155 1.00 44.50 214 TYR A N 1
ATOM 1689 C CA . TYR A 1 214 ? 7.656 10.515 -7.814 1.00 44.50 214 TYR A CA 1
ATOM 1690 C C . TYR A 1 214 ? 8.668 10.227 -6.693 1.00 44.50 214 TYR A C 1
ATOM 1692 O O . TYR A 1 214 ? 8.304 10.243 -5.519 1.00 44.50 214 TYR A O 1
ATOM 1700 N N . GLY A 1 215 ? 9.923 9.925 -7.034 1.00 45.59 215 GLY A N 1
ATOM 1701 C CA . GLY A 1 215 ? 10.944 9.553 -6.062 1.00 45.59 215 GLY A CA 1
ATOM 1702 C C . GLY A 1 215 ? 12.287 9.216 -6.698 1.00 45.59 215 GLY A C 1
ATOM 1703 O O . GLY A 1 215 ? 12.748 8.086 -6.573 1.00 45.59 215 GLY A O 1
ATOM 1704 N N . CYS A 1 216 ? 12.941 10.183 -7.343 1.00 44.19 216 CYS A N 1
ATOM 1705 C CA . CYS A 1 216 ? 14.394 10.128 -7.475 1.00 44.19 216 CYS A CA 1
ATOM 1706 C C . CYS A 1 216 ? 14.972 10.595 -6.129 1.00 44.19 216 CYS A C 1
ATOM 1708 O O . CYS A 1 216 ? 14.838 11.761 -5.759 1.00 44.19 216 CYS A O 1
ATOM 1710 N N . ARG A 1 217 ? 15.609 9.690 -5.374 1.00 39.66 217 ARG A N 1
ATOM 1711 C CA . ARG A 1 217 ? 16.579 10.122 -4.361 1.00 39.66 217 ARG A CA 1
ATOM 1712 C C . ARG A 1 217 ? 17.779 10.643 -5.145 1.00 39.66 217 ARG A C 1
ATOM 1714 O O . ARG A 1 217 ? 18.440 9.872 -5.836 1.00 39.66 217 ARG A O 1
ATOM 1721 N N . SER A 1 218 ? 17.974 11.958 -5.118 1.00 37.03 218 SER A N 1
ATOM 1722 C CA . SER A 1 218 ? 19.143 12.653 -5.663 1.00 37.03 218 SER A CA 1
ATOM 1723 C C . SER A 1 218 ? 20.411 11.861 -5.340 1.00 37.03 218 SER A C 1
ATOM 1725 O O . SER A 1 218 ? 20.664 11.547 -4.178 1.00 37.03 218 SER A O 1
ATOM 1727 N N . GLY A 1 219 ? 21.127 11.466 -6.393 1.00 38.34 219 GLY A N 1
ATOM 1728 C CA . GLY A 1 219 ? 22.081 10.367 -6.373 1.00 38.34 219 GLY A CA 1
ATOM 1729 C C . GLY A 1 219 ? 23.156 10.447 -5.296 1.00 38.34 219 GLY A C 1
ATOM 1730 O O . GLY A 1 219 ? 23.863 11.439 -5.206 1.00 38.34 219 GLY A O 1
ATOM 1731 N N . LEU A 1 220 ? 23.295 9.340 -4.570 1.00 32.44 220 LEU A N 1
ATOM 1732 C CA . LEU A 1 220 ? 24.518 8.738 -4.036 1.00 32.44 220 LEU A CA 1
ATOM 1733 C C . LEU A 1 220 ? 24.183 7.250 -3.804 1.00 32.44 220 LEU A C 1
ATOM 1735 O O . LEU A 1 220 ? 23.072 6.943 -3.369 1.00 32.44 220 LEU A O 1
ATOM 1739 N N . ASP A 1 221 ? 25.102 6.330 -4.113 1.00 38.97 221 ASP A N 1
ATOM 1740 C CA . ASP A 1 221 ? 24.954 4.905 -3.777 1.00 38.97 221 ASP A CA 1
ATOM 1741 C C . ASP A 1 221 ? 24.839 4.757 -2.252 1.00 38.97 221 ASP A C 1
ATOM 1743 O O . ASP A 1 221 ? 25.808 4.947 -1.513 1.00 38.97 221 ASP A O 1
ATOM 1747 N N . THR A 1 222 ? 23.644 4.437 -1.753 1.00 41.44 222 THR A N 1
ATOM 1748 C CA . THR A 1 222 ? 23.378 4.338 -0.309 1.00 41.44 222 THR A CA 1
ATOM 1749 C C . THR A 1 222 ? 23.834 3.022 0.314 1.00 41.44 222 THR A C 1
ATOM 1751 O O . THR A 1 222 ? 23.581 2.808 1.494 1.00 41.44 222 THR A O 1
ATOM 1754 N N . ASP A 1 223 ? 24.569 2.172 -0.409 1.00 41.31 223 ASP A N 1
ATOM 1755 C CA . ASP A 1 223 ? 25.177 0.967 0.177 1.00 41.31 223 ASP A CA 1
ATOM 1756 C C . ASP A 1 223 ? 26.274 1.313 1.220 1.00 41.31 223 ASP A C 1
ATOM 1758 O O . ASP A 1 223 ? 26.820 0.422 1.865 1.00 41.31 223 ASP A O 1
ATOM 1762 N N . SER A 1 224 ? 26.577 2.604 1.446 1.00 38.53 224 SER A N 1
ATOM 1763 C CA . SER A 1 224 ? 27.556 3.067 2.445 1.00 38.53 224 SER A CA 1
ATOM 1764 C C . SER A 1 224 ? 27.054 4.092 3.474 1.00 38.53 224 SER A C 1
ATOM 1766 O O . SER A 1 224 ? 27.837 4.517 4.323 1.00 38.53 224 SER A O 1
ATOM 1768 N N . VAL A 1 225 ? 25.770 4.471 3.471 1.00 34.47 225 VAL A N 1
ATOM 1769 C CA . VAL A 1 225 ? 25.245 5.433 4.458 1.00 34.47 225 VAL A CA 1
ATOM 1770 C C . VAL A 1 225 ? 24.327 4.703 5.428 1.00 34.47 225 VAL A C 1
ATOM 1772 O O . VAL A 1 225 ? 23.211 4.322 5.079 1.00 34.47 225 VAL A O 1
ATOM 1775 N N . ALA A 1 226 ? 24.813 4.498 6.656 1.00 35.50 226 ALA A N 1
ATOM 1776 C CA . ALA A 1 226 ? 23.968 4.079 7.769 1.00 35.50 226 ALA A CA 1
ATOM 1777 C C . ALA A 1 226 ? 22.751 5.019 7.851 1.00 35.50 226 ALA A C 1
ATOM 1779 O O . ALA A 1 226 ? 22.924 6.226 7.653 1.00 35.50 226 ALA A O 1
ATOM 1780 N N . PRO A 1 227 ? 21.532 4.504 8.103 1.00 36.97 227 PRO A N 1
ATOM 1781 C CA . PRO A 1 227 ? 20.360 5.360 8.206 1.00 36.97 227 PRO A CA 1
ATOM 1782 C C . PRO A 1 227 ? 20.647 6.455 9.243 1.00 36.97 227 PRO A C 1
ATOM 1784 O O . PRO A 1 227 ? 21.110 6.117 10.338 1.00 36.97 227 PRO A O 1
ATOM 1787 N N . PRO A 1 228 ? 20.434 7.746 8.919 1.00 37.00 228 PRO A N 1
ATOM 1788 C CA . PRO A 1 228 ? 20.573 8.794 9.916 1.00 37.00 228 PRO A CA 1
ATOM 1789 C C . PRO A 1 228 ? 19.648 8.461 11.085 1.00 37.00 228 PRO A C 1
ATOM 1791 O O . PRO A 1 228 ? 18.536 7.957 10.886 1.00 37.00 228 PRO A O 1
ATOM 1794 N N . SER A 1 229 ? 20.150 8.664 12.302 1.00 39.69 229 SER A N 1
ATOM 1795 C CA . SER A 1 229 ? 19.368 8.397 13.496 1.00 39.69 229 SER A CA 1
ATOM 1796 C C . SER A 1 229 ? 18.107 9.263 13.441 1.00 39.69 229 SER A C 1
ATOM 1798 O O . SER A 1 229 ? 18.153 10.447 13.115 1.00 39.69 229 SER A O 1
ATOM 1800 N N . LEU A 1 230 ? 16.961 8.649 13.721 1.00 38.88 230 LEU A N 1
ATOM 1801 C CA . LEU A 1 230 ? 15.648 9.301 13.719 1.00 38.88 230 LEU A CA 1
ATOM 1802 C C . LEU A 1 230 ? 15.498 10.361 14.833 1.00 38.88 230 LEU A C 1
ATOM 1804 O O . LEU A 1 230 ? 14.419 10.927 14.972 1.00 38.88 230 LEU A O 1
ATOM 1808 N N . PHE A 1 231 ? 16.553 10.603 15.621 1.00 35.78 231 PHE A N 1
ATOM 1809 C CA . PHE A 1 231 ? 16.553 11.450 16.815 1.00 35.78 231 PHE A CA 1
ATOM 1810 C C . PHE A 1 231 ? 17.635 12.539 16.807 1.00 35.78 231 PHE A C 1
ATOM 1812 O O . PHE A 1 231 ? 17.801 13.213 17.820 1.00 35.78 231 PHE A O 1
ATOM 1819 N N . ASP A 1 232 ? 18.360 12.732 15.703 1.00 37.06 232 ASP A N 1
ATOM 1820 C CA . ASP A 1 232 ? 19.228 13.902 15.563 1.00 37.06 232 ASP A CA 1
ATOM 1821 C C . ASP A 1 232 ? 18.385 15.064 15.007 1.00 37.06 232 ASP A C 1
ATOM 1823 O O . ASP A 1 232 ? 18.174 15.205 13.800 1.00 37.06 232 ASP A O 1
ATOM 1827 N N . ASP A 1 233 ? 17.816 15.824 15.945 1.00 41.62 233 ASP A N 1
ATOM 1828 C CA . ASP A 1 233 ? 17.071 17.067 15.745 1.00 41.62 233 ASP A CA 1
ATOM 1829 C C . ASP A 1 233 ? 17.918 18.087 14.965 1.00 41.62 233 ASP A C 1
ATOM 1831 O O . ASP A 1 233 ? 18.901 18.561 15.516 1.00 41.62 233 ASP A O 1
ATOM 1835 N N . ASP A 1 234 ? 17.553 18.418 13.716 1.00 37.44 234 ASP A N 1
ATOM 1836 C CA . ASP A 1 234 ? 17.997 19.646 13.007 1.00 37.44 234 ASP A CA 1
ATOM 1837 C C . ASP A 1 234 ? 17.283 19.848 11.639 1.00 37.44 234 ASP A C 1
ATOM 1839 O O . ASP A 1 234 ? 17.895 20.220 10.639 1.00 37.44 234 ASP A O 1
ATOM 1843 N N . TRP A 1 235 ? 15.969 19.587 11.536 1.00 32.97 235 TRP A N 1
ATOM 1844 C CA . TRP A 1 235 ? 15.242 19.716 10.249 1.00 32.97 235 TRP A CA 1
ATOM 1845 C C . TRP A 1 235 ? 13.967 20.560 10.257 1.00 32.97 235 TRP A C 1
ATOM 1847 O O . TRP A 1 235 ? 13.108 20.381 9.393 1.00 32.97 235 TRP A O 1
ATOM 1857 N N . ILE A 1 236 ? 13.850 21.527 11.169 1.00 30.42 236 ILE A N 1
ATOM 1858 C CA . ILE A 1 236 ? 12.811 22.560 11.081 1.00 30.42 236 ILE A CA 1
ATOM 1859 C C . ILE A 1 236 ? 13.379 23.917 11.530 1.00 30.42 236 ILE A C 1
ATOM 1861 O O . ILE A 1 236 ? 13.383 24.225 12.717 1.00 30.42 236 ILE A O 1
ATOM 1865 N N . ASP A 1 237 ? 13.788 24.749 10.568 1.00 31.31 237 ASP A N 1
ATOM 1866 C CA . ASP A 1 237 ? 13.823 26.206 10.746 1.00 31.31 237 ASP A CA 1
ATOM 1867 C C . ASP A 1 237 ? 12.419 26.751 10.444 1.00 31.31 237 ASP A C 1
ATOM 1869 O O . ASP A 1 237 ? 11.988 26.849 9.293 1.00 31.31 237 ASP A O 1
ATOM 1873 N N . LEU A 1 238 ? 11.671 27.056 11.505 1.00 35.78 238 LEU A N 1
ATOM 1874 C CA . LEU A 1 238 ? 10.358 27.708 11.466 1.00 35.78 238 LEU A CA 1
ATOM 1875 C C . LEU A 1 238 ? 10.488 29.217 11.708 1.00 35.78 238 LEU A C 1
ATOM 1877 O O . LEU A 1 238 ? 9.814 29.752 12.575 1.00 35.78 238 LEU A O 1
ATOM 1881 N N . GLU A 1 239 ? 11.308 29.930 10.940 1.00 34.88 239 GLU A N 1
ATOM 1882 C CA . GLU A 1 239 ? 11.254 31.399 10.899 1.00 34.88 239 GLU A CA 1
ATOM 1883 C C . GLU A 1 239 ? 11.614 31.916 9.503 1.00 34.88 239 GLU A C 1
ATOM 1885 O O . GLU A 1 239 ? 12.763 32.231 9.242 1.00 34.88 239 GLU A O 1
ATOM 1890 N N . GLU A 1 240 ? 10.628 32.007 8.603 1.00 36.00 240 GLU A N 1
ATOM 1891 C CA . GLU A 1 240 ? 10.562 33.051 7.561 1.00 36.00 240 GLU A CA 1
ATOM 1892 C C . GLU A 1 240 ? 9.237 32.964 6.782 1.00 36.00 240 GLU A C 1
ATOM 1894 O O . GLU A 1 240 ? 9.177 32.531 5.639 1.00 36.00 240 GLU A O 1
ATOM 1899 N N . THR A 1 241 ? 8.141 33.390 7.413 1.00 35.31 241 THR A N 1
ATOM 1900 C CA . THR A 1 241 ? 7.048 34.103 6.726 1.00 35.31 241 THR A CA 1
ATOM 1901 C C . THR A 1 241 ? 6.282 34.914 7.768 1.00 35.31 241 THR A C 1
ATOM 1903 O O . THR A 1 241 ? 5.335 34.417 8.382 1.00 35.31 241 THR A O 1
ATOM 1906 N N . ALA A 1 242 ? 6.722 36.155 7.968 1.00 33.00 242 ALA A N 1
ATOM 1907 C CA . ALA A 1 242 ? 5.920 37.255 8.491 1.00 33.00 242 ALA A CA 1
ATOM 1908 C C . ALA A 1 242 ? 5.845 38.337 7.408 1.00 33.00 242 ALA A C 1
ATOM 1910 O O . ALA A 1 242 ? 6.875 38.541 6.725 1.00 33.00 242 ALA A O 1
#

Organism: NCBI:txid36809

pLDDT: mean 74.64, std 18.32, range [30.42, 95.19]

Foldseek 3Di:
DPPPCPPPQQVQQDDPVVVVVVVPPPDAPFEEEEDLLALQSLLVQVCCVVPSDPNGPYYDDDDPPDDDDPDDDPPPHAYEYEDRDALVRVVVQAADPDPRYWYDHVNNQATSVRDGNPPRRNHDSVNSQVSCVVVPRNDRDHSADLLALQDALVRLVVLVVDVVSNVVNQVVQVVQQCPPPDPGGAGSYQVPDRSVPDDRDPPPTDGDGHRDPVDDPPDDPCPPDDPPPPPPDDPDPPDDDD